Protein AF-A0A3A4K7T8-F1 (afdb_monomer_lite)

pLDDT: mean 88.51, std 13.59, range [32.34, 97.81]

Foldseek 3Di:
DVCPCVLQVVDDFPDDDPFKTKTWDLDDSDPLWQWTWIWIWGDDQKIKIWIWIAGNPDPDDDTFTAKIKIWHAAPVDRVFTWMKMKGAQQSVCVRTVVQPWHWMWIWTWHGYDQAKTKIKIWTGQTDDRPNVPHGGKIKIWIWIAGPLRWIKIKIWIWDDPPPPDRGTWIWIWIWTADSLGWIKIKIWIADDPCVVVQFGIWMWMWTAGSVRDTQKIWIWTAGNDADPCGGTDTPDIDHDPVPHDDDDPDPPPPPPPVPPPDD

Radius of gyration: 23.53 Å; chains: 1; bounding box: 54×47×60 Å

Structure (mmCIF, N/CA/C/O backbone):
data_AF-A0A3A4K7T8-F1
#
_entry.id   AF-A0A3A4K7T8-F1
#
loop_
_atom_site.group_PDB
_atom_site.id
_atom_site.type_symbol
_atom_site.label_atom_id
_atom_site.label_alt_id
_atom_site.label_comp_id
_atom_site.label_asym_id
_atom_site.label_entity_id
_atom_site.label_seq_id
_atom_site.pdbx_PDB_ins_code
_atom_site.Cartn_x
_atom_site.Cartn_y
_atom_site.Cartn_z
_atom_site.occupancy
_atom_site.B_iso_or_equiv
_atom_site.auth_seq_id
_atom_site.auth_comp_id
_atom_site.auth_asym_id
_atom_site.auth_atom_id
_atom_site.pdbx_PDB_model_num
ATOM 1 N N . MET A 1 1 ? 14.231 -6.577 -4.790 1.00 47.81 1 MET A N 1
ATOM 2 C CA . MET A 1 1 ? 13.505 -6.435 -6.067 1.00 47.81 1 MET A CA 1
ATOM 3 C C . MET A 1 1 ? 13.563 -5.021 -6.651 1.00 47.81 1 MET A C 1
ATOM 5 O O . MET A 1 1 ? 13.818 -4.948 -7.831 1.00 47.81 1 MET A O 1
ATOM 9 N N . LEU A 1 2 ? 13.516 -3.912 -5.889 1.00 49.81 2 LEU A N 1
ATOM 10 C CA . LEU A 1 2 ? 13.764 -2.533 -6.405 1.00 49.81 2 LEU A CA 1
ATOM 11 C C . LEU A 1 2 ? 15.111 -2.295 -7.137 1.00 49.81 2 LEU A C 1
ATOM 13 O O . LEU A 1 2 ? 15.355 -1.203 -7.627 1.00 49.81 2 LEU A O 1
ATOM 17 N N . ARG A 1 3 ? 15.979 -3.308 -7.218 1.00 68.25 3 ARG A N 1
ATOM 18 C CA . ARG A 1 3 ? 17.289 -3.248 -7.870 1.00 68.25 3 ARG A CA 1
ATOM 19 C C . ARG A 1 3 ? 17.267 -3.592 -9.355 1.00 68.25 3 ARG A C 1
ATOM 21 O O . ARG A 1 3 ? 18.239 -3.303 -10.024 1.00 68.25 3 ARG A O 1
ATOM 28 N N . VAL A 1 4 ? 16.174 -4.136 -9.901 1.00 75.69 4 VAL A N 1
ATOM 29 C CA . VAL A 1 4 ? 16.171 -4.601 -11.304 1.00 75.69 4 VAL A CA 1
ATOM 30 C C . VAL A 1 4 ? 16.521 -3.478 -12.290 1.00 75.69 4 VAL A C 1
ATOM 32 O O . VAL A 1 4 ? 17.261 -3.709 -13.238 1.00 75.69 4 VAL A O 1
ATOM 35 N N . MET A 1 5 ? 16.070 -2.242 -12.050 1.00 80.06 5 MET A N 1
ATOM 36 C CA . MET A 1 5 ? 16.473 -1.097 -12.882 1.00 80.06 5 MET A CA 1
ATOM 37 C C . MET A 1 5 ? 17.961 -0.750 -12.705 1.00 80.06 5 MET A C 1
ATOM 39 O O . MET A 1 5 ? 18.652 -0.514 -13.697 1.00 80.06 5 MET A O 1
ATOM 43 N N . ASP A 1 6 ? 18.465 -0.772 -11.469 1.00 84.31 6 ASP A N 1
ATOM 44 C CA . ASP A 1 6 ? 19.887 -0.565 -11.154 1.00 84.31 6 ASP A CA 1
ATOM 45 C C . ASP A 1 6 ? 20.78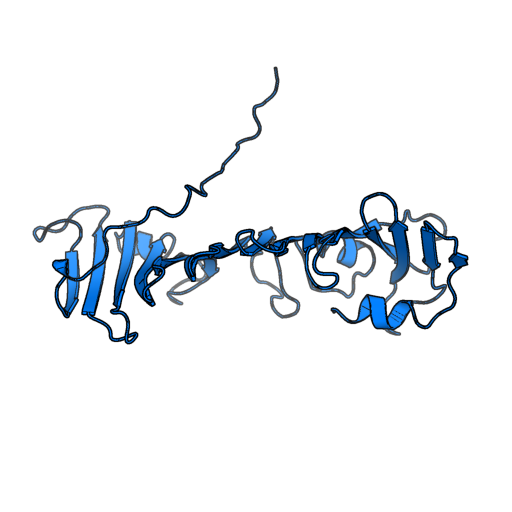2 -1.680 -11.720 1.00 84.31 6 ASP A C 1
ATOM 47 O O . ASP A 1 6 ? 21.962 -1.448 -11.966 1.00 84.31 6 ASP A O 1
ATOM 51 N N . ASP A 1 7 ? 20.226 -2.869 -11.954 1.00 87.62 7 ASP A N 1
ATOM 52 C CA . ASP A 1 7 ? 20.930 -4.027 -12.503 1.00 87.62 7 ASP A CA 1
ATOM 53 C C . ASP A 1 7 ? 20.908 -4.034 -14.049 1.00 87.62 7 ASP A C 1
ATOM 55 O O . ASP A 1 7 ? 21.836 -4.541 -14.677 1.00 87.62 7 ASP A O 1
ATOM 59 N N . ILE A 1 8 ? 19.887 -3.437 -14.685 1.00 88.81 8 ILE A N 1
ATOM 60 C CA . ILE A 1 8 ? 19.751 -3.356 -16.156 1.00 88.81 8 ILE A CA 1
ATOM 61 C C . ILE A 1 8 ? 20.435 -2.113 -16.740 1.00 88.81 8 ILE A C 1
ATOM 63 O O . ILE A 1 8 ? 21.122 -2.192 -17.757 1.00 88.81 8 ILE A O 1
ATOM 67 N N . THR A 1 9 ? 20.249 -0.944 -16.126 1.00 89.25 9 THR A N 1
ATOM 68 C CA . THR A 1 9 ? 20.727 0.338 -16.677 1.00 89.25 9 THR A CA 1
ATOM 69 C C . THR A 1 9 ? 22.254 0.530 -16.738 1.00 89.25 9 THR A C 1
ATOM 71 O O . THR A 1 9 ? 22.687 1.387 -17.514 1.00 89.25 9 THR A O 1
ATOM 74 N N . PRO A 1 10 ? 23.104 -0.248 -16.030 1.00 92.12 10 PRO A N 1
ATOM 75 C CA . PRO A 1 10 ? 24.545 -0.256 -16.280 1.00 92.12 10 PRO A CA 1
ATOM 76 C C . PRO A 1 10 ? 24.935 -0.802 -17.661 1.00 92.12 10 PRO A C 1
ATOM 78 O O . PRO A 1 10 ? 26.037 -0.515 -18.136 1.00 92.12 10 PRO A O 1
ATOM 81 N N . PHE A 1 11 ? 24.067 -1.584 -18.314 1.00 91.31 11 PHE A N 1
ATOM 82 C CA . PHE A 1 11 ? 24.288 -2.039 -19.685 1.00 91.31 11 PHE A CA 1
ATOM 83 C C . PHE A 1 11 ? 23.953 -0.922 -20.689 1.00 91.31 11 PHE A C 1
ATOM 85 O O . PHE A 1 11 ? 23.055 -0.112 -20.442 1.00 91.31 11 PHE A O 1
ATOM 92 N N . PRO A 1 12 ? 24.638 -0.850 -21.846 1.00 92.38 12 PRO A N 1
ATOM 93 C CA . PRO A 1 12 ? 24.267 0.093 -22.895 1.00 92.38 12 PRO A CA 1
ATOM 94 C C . PRO A 1 12 ? 22.835 -0.151 -23.379 1.00 92.38 12 PRO A C 1
ATOM 96 O O . PRO A 1 12 ? 22.436 -1.293 -23.602 1.00 92.38 12 PRO A O 1
ATOM 99 N N . ALA A 1 13 ? 22.081 0.927 -23.582 1.00 95.19 13 ALA A N 1
ATOM 100 C CA . ALA A 1 13 ? 20.773 0.837 -24.215 1.00 95.19 13 ALA A CA 1
ATOM 101 C C . ALA A 1 13 ? 20.920 0.332 -25.663 1.00 95.19 13 ALA A C 1
ATOM 103 O O . ALA A 1 13 ? 21.821 0.756 -26.390 1.00 95.19 13 ALA A O 1
ATOM 104 N N . LEU A 1 14 ? 20.012 -0.551 -26.079 1.00 95.38 14 LEU A N 1
ATOM 105 C CA . LEU A 1 14 ? 19.872 -1.010 -27.461 1.00 95.38 14 LEU A CA 1
ATOM 106 C C . LEU A 1 14 ? 19.437 0.144 -28.376 1.00 95.38 14 LEU A C 1
ATOM 108 O O . LEU A 1 14 ? 19.934 0.286 -29.491 1.00 95.38 14 LEU A O 1
ATOM 112 N N . GLU A 1 15 ? 18.523 0.975 -27.878 1.00 95.12 15 GLU A N 1
ATOM 113 C CA . GLU A 1 15 ? 18.034 2.189 -28.527 1.00 95.12 15 GLU A CA 1
ATOM 114 C C . GLU A 1 15 ? 18.025 3.319 -27.496 1.00 95.12 15 GLU A C 1
ATOM 116 O O . GLU A 1 15 ? 17.575 3.122 -26.369 1.00 95.12 15 GLU A O 1
ATOM 121 N N . ALA A 1 16 ? 18.508 4.503 -27.871 1.00 95.38 16 ALA A N 1
ATOM 122 C CA . ALA A 1 16 ? 18.417 5.696 -27.038 1.00 95.38 16 ALA A CA 1
ATOM 123 C C . ALA A 1 16 ? 18.217 6.947 -27.898 1.00 95.38 16 ALA A C 1
ATOM 125 O O . ALA A 1 16 ? 18.921 7.175 -28.882 1.00 95.38 16 ALA A O 1
ATOM 126 N N . SER A 1 17 ? 17.258 7.766 -27.490 1.00 95.75 17 SER A N 1
ATOM 127 C CA . SER A 1 17 ? 16.904 9.061 -28.062 1.00 95.75 17 SER A CA 1
ATOM 128 C C . SER A 1 17 ? 16.517 10.028 -26.935 1.00 95.75 17 SER A C 1
ATOM 130 O O . SER A 1 17 ? 16.578 9.676 -25.758 1.00 95.75 17 SER A O 1
ATOM 132 N N . GLU A 1 18 ? 16.108 11.253 -27.272 1.00 93.19 18 GLU A N 1
ATOM 133 C CA . GLU A 1 18 ? 15.684 12.243 -26.268 1.00 93.19 18 GLU A CA 1
ATOM 134 C C . GLU A 1 18 ? 14.392 11.857 -25.529 1.00 93.19 18 GLU A C 1
ATOM 136 O O . GLU A 1 18 ? 14.209 12.241 -24.372 1.00 93.19 18 GLU A O 1
ATOM 141 N N . SER A 1 19 ? 13.500 11.107 -26.183 1.00 95.75 19 SER A N 1
ATOM 142 C CA . SER A 1 19 ? 12.174 10.752 -25.664 1.00 95.75 19 SER A CA 1
ATOM 143 C C . SER A 1 19 ? 12.000 9.260 -25.393 1.00 95.75 19 SER A C 1
ATOM 145 O O . SER A 1 19 ? 10.933 8.852 -24.944 1.00 95.75 19 SER A O 1
ATOM 147 N N . ARG A 1 20 ? 13.004 8.426 -25.680 1.00 97.12 20 ARG A N 1
ATOM 148 C CA . ARG A 1 20 ? 12.878 6.970 -25.562 1.00 97.12 20 ARG A CA 1
ATOM 149 C C . ARG A 1 20 ? 14.218 6.290 -25.357 1.00 97.12 20 ARG A C 1
ATOM 151 O O . ARG A 1 20 ? 15.174 6.612 -26.062 1.00 97.12 20 ARG A O 1
ATOM 158 N N . ALA A 1 21 ? 14.260 5.315 -24.458 1.00 97.44 21 ALA A N 1
ATOM 159 C CA . ALA A 1 21 ? 15.388 4.412 -24.294 1.00 97.44 21 ALA A CA 1
ATOM 160 C C . ALA A 1 21 ? 14.907 2.976 -24.055 1.00 97.44 21 ALA A C 1
ATOM 162 O O . ALA A 1 21 ? 13.924 2.753 -23.348 1.00 97.44 21 ALA A O 1
ATOM 163 N N . ILE A 1 22 ? 15.606 2.012 -24.652 1.00 96.75 22 ILE A N 1
ATOM 164 C CA . ILE A 1 22 ? 15.333 0.580 -24.521 1.00 96.75 22 ILE A CA 1
ATOM 165 C C . ILE A 1 22 ? 16.618 -0.113 -24.098 1.00 96.75 22 ILE A C 1
ATOM 167 O O . ILE A 1 22 ? 17.606 -0.100 -24.830 1.00 96.75 22 ILE A O 1
ATOM 171 N N . TRP A 1 23 ? 16.585 -0.779 -22.954 1.00 96.88 23 TRP A N 1
ATOM 172 C CA . TRP A 1 23 ? 17.594 -1.743 -22.545 1.00 96.88 23 TRP A CA 1
ATOM 173 C C . TRP A 1 23 ? 17.035 -3.134 -22.761 1.00 96.88 23 TRP A C 1
ATOM 175 O O . TRP A 1 23 ? 15.947 -3.448 -22.288 1.00 96.88 23 TRP A O 1
ATOM 185 N N . GLN A 1 24 ? 17.779 -3.974 -23.464 1.00 94.31 24 GLN A N 1
ATOM 186 C CA . GLN A 1 24 ? 17.425 -5.369 -23.653 1.00 94.31 24 GLN A CA 1
ATOM 187 C C . GLN A 1 24 ? 18.673 -6.193 -23.401 1.00 94.31 24 GLN A C 1
ATOM 189 O O . GLN A 1 24 ? 19.698 -5.977 -24.048 1.00 94.31 24 GLN A O 1
ATOM 194 N N . LEU A 1 25 ? 18.586 -7.115 -22.449 1.00 92.75 25 LEU A N 1
ATOM 195 C CA . LEU A 1 25 ? 19.662 -8.063 -22.216 1.00 92.75 25 LEU A CA 1
ATOM 196 C C . LEU A 1 25 ? 19.469 -9.280 -23.120 1.00 92.75 25 LEU A C 1
ATOM 198 O O . LEU A 1 25 ? 18.359 -9.578 -23.550 1.00 92.75 25 LEU A O 1
ATOM 202 N N . ASP A 1 26 ? 20.555 -9.998 -23.392 1.00 89.69 26 ASP A N 1
ATOM 203 C CA . ASP A 1 26 ? 20.503 -11.297 -24.076 1.00 89.69 26 ASP A CA 1
ATOM 204 C C . ASP A 1 26 ? 20.545 -12.466 -23.082 1.00 89.69 26 ASP A C 1
ATOM 206 O O . ASP A 1 26 ? 20.451 -13.631 -23.470 1.00 89.69 26 ASP A O 1
ATOM 210 N N . GLN A 1 27 ? 20.749 -12.167 -21.797 1.00 90.69 27 GLN A N 1
ATOM 211 C CA . GLN A 1 27 ? 20.903 -13.125 -20.710 1.00 90.69 27 GLN A CA 1
ATOM 212 C C . GLN A 1 27 ? 20.039 -12.701 -19.513 1.00 90.69 27 GLN A C 1
ATOM 214 O O . GLN A 1 27 ? 19.832 -11.501 -19.315 1.00 90.69 27 GLN A O 1
ATOM 219 N N . PRO A 1 28 ? 19.565 -13.662 -18.705 1.00 90.94 28 PRO A N 1
ATOM 220 C CA . PRO A 1 28 ? 18.967 -13.383 -17.405 1.00 90.94 28 PRO A CA 1
ATOM 221 C C . PRO A 1 28 ? 19.927 -12.636 -16.468 1.00 90.94 28 PRO A C 1
ATOM 223 O O . PRO A 1 28 ? 21.148 -12.752 -16.598 1.00 90.94 28 PRO A O 1
ATOM 226 N N . LEU A 1 29 ? 19.368 -11.882 -15.515 1.00 86.56 29 LEU A N 1
ATOM 227 C CA . LEU A 1 29 ? 20.142 -11.193 -14.469 1.00 86.56 29 LEU A CA 1
ATOM 228 C C . LEU A 1 29 ? 20.671 -12.160 -13.400 1.00 86.56 29 LEU A C 1
ATOM 230 O O . LEU A 1 29 ? 21.729 -11.918 -12.823 1.00 86.56 29 LEU A O 1
ATOM 234 N N . ASP A 1 30 ? 19.936 -13.244 -13.152 1.00 87.00 30 ASP A N 1
ATOM 235 C CA . ASP A 1 30 ? 20.302 -14.316 -12.230 1.00 87.00 30 ASP A CA 1
ATOM 236 C C . ASP A 1 30 ? 20.627 -15.586 -13.028 1.00 87.00 30 ASP A C 1
ATOM 238 O O . ASP A 1 30 ? 19.946 -15.894 -14.005 1.00 87.00 30 ASP A O 1
ATOM 242 N N . ALA A 1 31 ? 21.662 -16.323 -12.621 1.00 86.94 31 ALA A N 1
ATOM 243 C CA . ALA A 1 31 ? 22.071 -17.564 -13.272 1.00 86.94 31 ALA A CA 1
ATOM 244 C C . ALA A 1 31 ? 21.002 -18.664 -13.189 1.00 86.94 31 ALA A C 1
ATOM 246 O O . ALA A 1 31 ? 20.957 -19.520 -14.074 1.00 86.94 31 ALA A O 1
ATOM 247 N N . ASP A 1 32 ? 20.161 -18.628 -12.153 1.00 88.38 32 ASP A N 1
ATOM 248 C CA . ASP A 1 32 ? 19.083 -19.594 -11.972 1.00 88.38 32 ASP A CA 1
ATOM 249 C C . ASP A 1 32 ? 17.829 -19.205 -12.770 1.00 88.38 32 ASP A C 1
ATOM 251 O O . ASP A 1 32 ? 17.063 -20.080 -13.157 1.00 88.38 32 ASP A O 1
ATOM 255 N N . SER A 1 33 ? 17.640 -17.922 -13.092 1.00 89.81 33 SER A N 1
ATOM 256 C CA . SER A 1 33 ? 16.476 -17.435 -13.839 1.00 89.81 33 SER A CA 1
ATOM 257 C C . SER A 1 33 ? 16.521 -17.833 -15.316 1.00 89.81 33 SER A C 1
ATOM 259 O O . SER A 1 33 ? 17.576 -17.885 -15.953 1.00 89.81 33 SER A O 1
ATOM 261 N N . THR A 1 34 ? 15.345 -18.056 -15.903 1.00 90.44 34 THR A N 1
ATOM 262 C CA . THR A 1 34 ? 15.196 -18.235 -17.360 1.00 90.44 34 THR A CA 1
ATOM 263 C C . THR A 1 34 ? 14.684 -16.984 -18.071 1.00 90.44 34 THR A C 1
ATOM 265 O O . THR A 1 34 ? 14.717 -16.930 -19.305 1.00 90.44 34 THR A O 1
ATOM 268 N N . ALA A 1 35 ? 14.267 -15.966 -17.316 1.00 92.50 35 ALA A N 1
ATOM 269 C CA . ALA A 1 35 ? 13.716 -14.736 -17.854 1.00 92.50 35 ALA A CA 1
ATOM 270 C C . ALA A 1 35 ? 14.812 -13.746 -18.241 1.00 92.50 35 ALA A C 1
ATOM 272 O O . ALA A 1 35 ? 15.696 -13.387 -17.465 1.00 92.50 35 ALA A O 1
ATOM 273 N N . VAL A 1 36 ? 14.708 -13.255 -19.464 1.00 93.12 36 VAL A N 1
ATOM 274 C CA . VAL A 1 36 ? 15.535 -12.186 -20.002 1.00 93.12 36 VAL A CA 1
ATOM 275 C C . VAL A 1 36 ? 14.736 -10.886 -19.931 1.00 93.12 36 VAL A C 1
ATOM 277 O O . VAL A 1 36 ? 13.595 -10.870 -20.401 1.00 93.12 36 VAL A O 1
ATOM 280 N N . PRO A 1 37 ? 15.288 -9.803 -19.357 1.00 94.94 37 PRO A N 1
ATOM 281 C CA . PRO A 1 37 ? 14.562 -8.550 -19.218 1.00 94.94 37 PRO A CA 1
ATOM 282 C C . PRO A 1 37 ? 14.730 -7.599 -20.406 1.00 94.94 37 PRO A C 1
ATOM 284 O O . PRO A 1 37 ? 15.804 -7.484 -21.006 1.00 94.94 37 PRO A O 1
ATOM 287 N N . GLN A 1 38 ? 13.669 -6.836 -20.666 1.00 95.06 38 GLN A N 1
ATOM 288 C CA . GLN A 1 38 ? 13.686 -5.623 -21.471 1.00 95.06 38 GLN A CA 1
ATOM 289 C C . GLN A 1 38 ? 13.032 -4.490 -20.680 1.00 95.06 38 GLN A C 1
ATOM 291 O O . GLN A 1 38 ? 11.891 -4.601 -20.234 1.00 95.06 38 GLN A O 1
ATOM 296 N N . PHE A 1 39 ? 13.760 -3.391 -20.521 1.00 96.50 39 PHE A N 1
ATOM 297 C CA . PHE A 1 39 ? 13.298 -2.189 -19.848 1.00 96.50 39 PHE A CA 1
ATOM 298 C C . PHE A 1 39 ? 13.157 -1.056 -20.860 1.00 96.50 39 PHE A C 1
ATOM 300 O O . PHE A 1 39 ? 14.108 -0.722 -21.567 1.00 96.50 39 PHE A O 1
ATOM 307 N N . ILE A 1 40 ? 11.966 -0.476 -20.932 1.00 96.38 40 ILE A N 1
ATOM 308 C CA . ILE A 1 40 ? 11.620 0.616 -21.836 1.00 96.38 40 ILE A CA 1
ATOM 309 C C . ILE A 1 40 ? 11.288 1.835 -20.988 1.00 96.38 40 ILE A C 1
ATOM 311 O O . ILE A 1 40 ? 10.504 1.737 -20.047 1.00 96.38 40 ILE A O 1
ATOM 315 N N . VAL A 1 41 ? 11.855 2.982 -21.347 1.00 96.62 41 VAL A N 1
ATOM 316 C CA . VAL A 1 41 ? 11.495 4.287 -20.788 1.00 96.62 41 VAL A CA 1
ATOM 317 C C . VAL A 1 41 ? 11.085 5.199 -21.930 1.00 96.62 41 VAL A C 1
ATOM 319 O O . VAL A 1 41 ? 11.836 5.368 -22.890 1.00 96.62 41 VAL A O 1
ATOM 322 N N . GLU A 1 42 ? 9.914 5.808 -21.809 1.00 96.94 42 GLU A N 1
ATOM 323 C CA . GLU A 1 42 ? 9.351 6.758 -22.762 1.00 96.94 42 GLU A CA 1
ATOM 324 C C . GLU A 1 42 ? 9.032 8.064 -22.039 1.00 96.94 42 GLU A C 1
ATOM 326 O O . GLU A 1 42 ? 8.510 8.077 -20.924 1.00 96.94 42 GLU A O 1
ATOM 331 N N . LYS A 1 43 ? 9.399 9.181 -22.659 1.00 95.31 43 LYS A N 1
ATOM 332 C CA . LYS A 1 43 ? 9.245 10.513 -22.095 1.00 95.31 43 LYS A CA 1
ATOM 333 C C . LYS A 1 43 ? 8.474 11.406 -23.053 1.00 95.31 43 LYS A C 1
ATOM 335 O O . LYS A 1 43 ? 8.939 11.694 -24.154 1.00 95.31 43 LYS A O 1
ATOM 340 N N . ASP A 1 44 ? 7.348 11.908 -22.570 1.00 91.19 44 ASP A N 1
ATOM 341 C CA . ASP A 1 44 ? 6.526 12.925 -23.211 1.00 91.19 44 ASP A CA 1
ATOM 342 C C . ASP A 1 44 ? 6.225 14.069 -22.218 1.00 91.19 44 ASP A C 1
ATOM 344 O O . ASP A 1 44 ? 7.147 14.713 -21.707 1.00 91.19 44 ASP A O 1
ATOM 348 N N . THR A 1 45 ? 4.950 14.328 -21.927 1.00 89.56 45 THR A N 1
ATOM 349 C CA . THR A 1 45 ? 4.475 15.099 -20.770 1.00 89.56 45 THR A CA 1
ATOM 350 C C . THR A 1 45 ? 4.708 14.403 -19.423 1.00 89.56 45 THR A C 1
ATOM 352 O O . THR A 1 45 ? 4.671 15.050 -18.378 1.00 89.56 45 THR A O 1
ATOM 355 N N . SER A 1 46 ? 4.968 13.101 -19.451 1.00 93.00 46 SER A N 1
ATOM 356 C CA . SER A 1 46 ? 5.230 12.205 -18.331 1.00 93.00 46 SER A CA 1
ATOM 357 C C . SER A 1 46 ? 6.443 11.325 -18.639 1.00 93.00 46 SER A C 1
ATOM 359 O O . SER A 1 46 ? 7.016 11.369 -19.729 1.00 93.00 46 SER A O 1
ATOM 361 N N . THR A 1 47 ? 6.893 10.547 -17.663 1.00 95.38 47 THR A N 1
ATOM 362 C CA . THR A 1 47 ? 7.831 9.447 -17.886 1.00 95.38 47 THR A CA 1
ATOM 363 C C . THR A 1 47 ? 7.104 8.140 -17.645 1.00 95.38 47 THR A C 1
ATOM 365 O O . THR A 1 47 ? 6.816 7.803 -16.498 1.00 95.38 47 THR A O 1
ATOM 368 N N . ARG A 1 48 ? 6.852 7.409 -18.726 1.00 96.75 48 ARG A N 1
ATOM 369 C CA . ARG A 1 48 ? 6.341 6.048 -18.692 1.00 96.75 48 ARG A CA 1
ATOM 370 C C . ARG A 1 48 ? 7.504 5.074 -18.702 1.00 96.75 48 ARG A C 1
ATOM 372 O O . ARG A 1 48 ? 8.486 5.269 -19.420 1.00 96.75 48 ARG A O 1
ATOM 379 N N . TYR A 1 49 ? 7.400 4.010 -17.928 1.00 95.31 49 TYR A N 1
ATOM 380 C CA . TYR A 1 49 ? 8.389 2.947 -17.924 1.00 95.31 49 TYR A CA 1
ATOM 381 C C . TYR A 1 49 ? 7.709 1.589 -17.871 1.00 95.31 49 TYR A C 1
ATOM 383 O O . TYR A 1 49 ? 6.672 1.423 -17.232 1.00 95.31 49 TYR A O 1
ATOM 391 N N . VAL A 1 50 ? 8.285 0.621 -18.575 1.00 96.38 50 VAL A N 1
ATOM 392 C CA . VAL A 1 50 ? 7.776 -0.747 -18.645 1.00 96.38 50 VAL A CA 1
ATOM 393 C C . VAL A 1 50 ? 8.953 -1.706 -18.561 1.00 96.38 50 VAL A C 1
ATOM 395 O O . VAL A 1 50 ? 9.912 -1.598 -19.323 1.00 96.38 50 VAL A O 1
ATOM 398 N N . LEU A 1 51 ? 8.875 -2.655 -17.635 1.00 96.12 51 LEU A N 1
ATOM 399 C CA . LEU A 1 51 ? 9.736 -3.824 -17.594 1.00 96.12 51 LEU A CA 1
ATOM 400 C C . LEU A 1 51 ? 8.941 -5.003 -18.140 1.00 96.12 51 LEU A C 1
ATOM 402 O O . LEU A 1 51 ? 7.865 -5.325 -17.636 1.00 96.12 51 LEU A O 1
ATOM 406 N N . THR A 1 52 ? 9.489 -5.653 -19.155 1.00 95.69 52 THR A N 1
ATOM 407 C CA . THR A 1 52 ? 8.929 -6.868 -19.733 1.00 95.69 52 THR A CA 1
ATOM 408 C C . THR A 1 52 ? 9.939 -8.002 -19.646 1.00 95.69 52 THR A C 1
ATOM 410 O O . THR A 1 52 ? 11.148 -7.761 -19.686 1.00 95.69 52 THR A O 1
ATOM 413 N N . PHE A 1 53 ? 9.451 -9.234 -19.534 1.00 94.31 53 PHE A N 1
ATOM 414 C CA . PHE A 1 53 ? 10.267 -10.445 -19.535 1.00 94.31 53 PHE A CA 1
ATOM 415 C C . PHE A 1 53 ? 9.929 -11.339 -20.726 1.00 94.31 53 PHE A C 1
ATOM 417 O O . PHE A 1 53 ? 8.813 -11.328 -21.243 1.00 94.31 53 PHE A O 1
ATOM 424 N N . ARG A 1 54 ? 10.909 -12.142 -21.136 1.00 91.88 54 ARG A N 1
ATOM 425 C CA . ARG A 1 54 ? 10.752 -13.238 -22.094 1.00 91.88 54 ARG A CA 1
ATOM 426 C C . ARG A 1 54 ? 11.602 -14.418 -21.646 1.00 91.88 54 ARG A C 1
ATOM 428 O O . ARG A 1 54 ? 12.717 -14.210 -21.174 1.00 91.88 54 ARG A O 1
ATOM 435 N N . GLU A 1 55 ? 11.148 -15.647 -21.856 1.00 88.06 55 GLU A N 1
ATOM 436 C CA . GLU A 1 55 ? 11.993 -16.818 -21.630 1.00 88.06 55 GLU A CA 1
ATOM 437 C C . GLU A 1 55 ? 13.162 -16.863 -22.634 1.00 88.06 55 GLU A C 1
ATOM 439 O O . GLU A 1 55 ? 13.001 -16.671 -23.843 1.00 88.06 55 GLU A O 1
ATOM 444 N N . ARG A 1 56 ? 14.374 -17.137 -22.142 1.00 82.50 56 ARG A N 1
ATOM 445 C CA . ARG A 1 56 ? 15.616 -17.131 -22.933 1.00 82.50 56 ARG A CA 1
ATOM 446 C C . ARG A 1 56 ? 15.593 -18.076 -24.140 1.00 82.50 56 ARG A C 1
ATOM 448 O O . ARG A 1 56 ? 16.199 -17.762 -25.161 1.00 82.50 56 ARG A O 1
ATOM 455 N N . ASN A 1 57 ? 14.957 -19.239 -24.009 1.00 75.44 57 ASN A N 1
ATOM 456 C CA . ASN A 1 57 ? 15.112 -20.365 -24.941 1.00 75.44 57 ASN A CA 1
ATOM 457 C C . ASN A 1 57 ? 13.889 -20.598 -25.842 1.00 75.44 57 ASN A C 1
ATOM 459 O O . ASN A 1 57 ? 13.782 -21.647 -26.478 1.00 75.44 57 ASN A O 1
ATOM 463 N N . VAL A 1 58 ? 12.964 -19.637 -25.899 1.00 75.19 58 VAL A N 1
ATOM 464 C CA . VAL A 1 58 ? 11.737 -19.744 -26.691 1.00 75.19 58 VAL A CA 1
ATOM 465 C C . VAL A 1 58 ? 11.754 -18.680 -27.785 1.00 75.19 58 VAL A C 1
ATOM 467 O O . VAL A 1 58 ? 11.391 -17.528 -27.564 1.00 75.19 58 VAL A O 1
ATOM 470 N N . ASP A 1 59 ? 12.133 -19.087 -29.000 1.00 66.12 59 ASP A N 1
ATOM 471 C CA . ASP A 1 59 ? 12.328 -18.219 -30.180 1.00 66.12 59 ASP A CA 1
ATOM 472 C C . ASP A 1 59 ? 11.083 -17.405 -30.611 1.00 66.12 59 ASP A C 1
ATOM 474 O O . ASP A 1 59 ? 11.155 -16.606 -31.546 1.00 66.12 59 ASP A O 1
ATOM 478 N N . ARG A 1 60 ? 9.919 -17.618 -29.980 1.00 62.19 60 ARG A N 1
ATOM 479 C CA . ARG A 1 60 ? 8.627 -17.020 -30.367 1.00 62.19 60 ARG A CA 1
ATOM 480 C C . ARG A 1 60 ? 7.748 -16.556 -29.206 1.00 62.19 60 ARG A C 1
ATOM 482 O O . ARG A 1 60 ? 6.568 -16.306 -29.432 1.00 62.19 60 ARG A O 1
ATOM 489 N N . GLN A 1 61 ? 8.266 -16.475 -27.984 1.00 69.62 61 GLN A N 1
ATOM 490 C CA . GLN A 1 61 ? 7.457 -15.941 -26.890 1.00 69.62 61 GLN A CA 1
ATOM 491 C C . GLN A 1 61 ? 7.346 -14.419 -27.005 1.00 69.62 61 GLN A C 1
ATOM 493 O O . GLN A 1 61 ? 8.338 -13.729 -27.264 1.00 69.62 61 GLN A O 1
ATOM 498 N N . GLU A 1 62 ? 6.129 -13.918 -26.821 1.00 85.50 62 GLU A N 1
ATOM 499 C CA . GLU A 1 62 ? 5.871 -12.492 -26.661 1.00 85.50 62 GLU A CA 1
ATOM 500 C C . GLU A 1 62 ? 6.488 -11.998 -25.348 1.00 85.50 62 GLU A C 1
ATOM 502 O O . GLU A 1 62 ? 6.610 -12.744 -24.376 1.00 85.50 62 GLU A O 1
ATOM 507 N N . TRP A 1 63 ? 6.905 -10.734 -25.336 1.00 91.69 63 TRP A N 1
ATOM 508 C CA . TRP A 1 63 ? 7.335 -10.066 -24.116 1.00 91.69 63 TRP A CA 1
ATOM 509 C C . TRP A 1 63 ? 6.124 -9.867 -23.206 1.00 91.69 63 TRP A C 1
ATOM 511 O O . TRP A 1 63 ? 5.144 -9.246 -23.616 1.00 91.69 63 TRP A O 1
ATOM 521 N N . VAL A 1 64 ? 6.193 -10.362 -21.975 1.00 92.69 64 VAL A N 1
ATOM 522 C CA . VAL A 1 64 ? 5.146 -10.149 -20.971 1.00 92.69 64 VAL A CA 1
ATOM 523 C C . VAL A 1 64 ? 5.508 -8.973 -20.081 1.00 92.69 64 VAL A C 1
ATOM 525 O O . VAL A 1 64 ? 6.602 -8.922 -19.521 1.00 92.69 64 VAL A O 1
ATOM 528 N N . GLY A 1 65 ? 4.591 -8.012 -19.965 1.00 93.62 65 GLY A N 1
ATOM 529 C CA . GLY A 1 65 ? 4.711 -6.900 -19.028 1.00 93.62 65 GLY A CA 1
ATOM 530 C C . GLY A 1 65 ? 4.696 -7.416 -17.601 1.00 93.62 65 GLY A C 1
ATOM 531 O O . GLY A 1 65 ? 3.760 -8.100 -17.205 1.00 93.62 65 GLY A O 1
ATOM 532 N N . VAL A 1 66 ? 5.749 -7.106 -16.852 1.00 95.12 66 VAL A N 1
ATOM 533 C CA . VAL A 1 66 ? 5.825 -7.449 -15.434 1.00 95.12 66 VAL A CA 1
ATOM 534 C C . VAL A 1 66 ? 5.681 -6.204 -14.595 1.00 95.12 66 VAL A C 1
ATOM 536 O O . VAL A 1 66 ? 4.912 -6.228 -13.646 1.00 95.12 66 VAL A O 1
ATOM 539 N N . TRP A 1 67 ? 6.365 -5.112 -14.947 1.00 95.06 67 TRP A N 1
ATOM 540 C CA . TRP A 1 67 ? 6.210 -3.836 -14.257 1.00 95.06 67 TRP A CA 1
ATOM 541 C C . TRP A 1 67 ? 5.849 -2.739 -15.238 1.00 95.06 67 TRP A C 1
ATOM 543 O O . TRP A 1 67 ? 6.384 -2.695 -16.347 1.00 95.06 67 TRP A O 1
ATOM 553 N N . ALA A 1 68 ? 5.008 -1.815 -14.806 1.00 96.69 68 ALA A N 1
ATOM 554 C CA . ALA A 1 68 ? 4.680 -0.625 -15.570 1.00 96.69 68 ALA A CA 1
ATOM 555 C C . ALA A 1 68 ? 4.442 0.548 -14.629 1.00 96.69 68 ALA A C 1
ATOM 557 O O . ALA A 1 68 ? 4.065 0.357 -13.479 1.00 96.69 68 ALA A O 1
ATOM 558 N N . GLY A 1 69 ? 4.652 1.766 -15.102 1.00 96.62 69 GLY A N 1
ATOM 559 C CA . GLY A 1 69 ? 4.268 2.938 -14.340 1.00 96.62 69 GLY A CA 1
ATOM 560 C C . GLY A 1 69 ? 4.436 4.229 -15.110 1.00 96.62 69 GLY A C 1
ATOM 561 O O . GLY A 1 69 ? 5.107 4.279 -16.144 1.00 96.62 69 GLY A O 1
ATOM 562 N N . ASP A 1 70 ? 3.847 5.273 -14.545 1.00 96.25 70 ASP A N 1
ATOM 563 C CA . ASP A 1 70 ? 3.854 6.629 -15.068 1.00 96.25 70 ASP A CA 1
ATOM 564 C C . ASP A 1 70 ? 4.299 7.589 -13.962 1.00 96.25 70 ASP A C 1
ATOM 566 O O . ASP A 1 70 ? 3.900 7.472 -12.802 1.00 96.25 70 ASP A O 1
ATOM 570 N N . LEU A 1 71 ? 5.152 8.546 -14.316 1.00 95.75 71 LEU A N 1
ATOM 571 C CA . LEU A 1 71 ? 5.676 9.575 -13.423 1.00 95.75 71 LEU A CA 1
ATOM 572 C C . LEU A 1 71 ? 5.452 10.956 -14.036 1.00 95.75 71 LEU A C 1
ATOM 574 O O . LEU A 1 71 ? 5.982 11.278 -15.101 1.00 95.75 71 LEU A O 1
ATOM 578 N N . PHE A 1 72 ? 4.761 11.812 -13.298 1.00 96.12 72 PHE A N 1
ATOM 579 C CA . PHE A 1 72 ? 4.608 13.232 -13.578 1.00 96.12 72 PHE A CA 1
ATOM 580 C C . PHE A 1 72 ? 5.411 14.008 -12.543 1.00 96.12 72 PHE A C 1
ATOM 582 O O . PHE A 1 72 ? 5.139 13.931 -11.348 1.00 96.12 72 PHE A O 1
ATOM 589 N N . ARG A 1 73 ? 6.426 14.749 -12.991 1.00 94.25 73 ARG A N 1
ATOM 590 C CA . ARG A 1 73 ? 7.236 15.573 -12.089 1.00 94.25 73 ARG A CA 1
ATOM 591 C C . ARG A 1 73 ? 6.531 16.881 -11.788 1.00 94.25 73 ARG A C 1
ATOM 593 O O . ARG A 1 73 ? 5.985 17.516 -12.690 1.00 94.25 73 ARG A O 1
ATOM 600 N N . ASP A 1 74 ? 6.636 17.315 -10.544 1.00 93.31 74 ASP A N 1
ATOM 601 C CA . ASP A 1 74 ? 6.223 18.653 -10.161 1.00 93.31 74 ASP A CA 1
ATOM 602 C C . ASP A 1 74 ? 7.099 19.703 -10.880 1.00 93.31 74 ASP A C 1
ATOM 604 O O . ASP A 1 74 ? 8.317 19.556 -11.030 1.00 93.31 74 ASP A O 1
ATOM 608 N N . THR A 1 75 ? 6.459 20.764 -11.376 1.00 91.94 75 THR A N 1
ATOM 609 C CA . THR A 1 75 ? 7.120 21.826 -12.157 1.00 91.94 75 THR A CA 1
ATOM 610 C C . THR A 1 75 ? 7.901 22.827 -11.303 1.00 91.94 75 THR A C 1
ATOM 612 O O . THR A 1 75 ? 8.791 23.505 -11.817 1.00 91.94 75 THR A O 1
ATOM 615 N N . LYS A 1 76 ? 7.573 22.935 -10.015 1.00 94.06 76 LYS A N 1
ATOM 616 C CA . LYS A 1 76 ? 8.198 23.809 -9.020 1.00 94.06 76 LYS A CA 1
ATOM 617 C C . LYS A 1 76 ? 9.272 23.069 -8.221 1.00 94.06 76 LYS A C 1
ATOM 619 O O . LYS A 1 76 ? 10.312 23.658 -7.948 1.00 94.06 76 LYS A O 1
ATOM 624 N N . GLU A 1 77 ? 9.049 21.797 -7.891 1.00 93.00 77 GLU A N 1
ATOM 625 C CA . GLU A 1 77 ? 9.930 20.992 -7.037 1.00 93.00 77 GLU A CA 1
ATOM 626 C C . GLU A 1 77 ? 10.373 19.688 -7.735 1.00 93.00 77 GLU A C 1
ATOM 628 O O . GLU A 1 77 ? 9.664 18.688 -7.706 1.00 93.00 77 GLU A O 1
ATOM 633 N N . PRO A 1 78 ? 11.582 19.616 -8.327 1.00 85.88 78 PRO A N 1
ATOM 634 C CA . PRO A 1 78 ? 11.991 18.491 -9.185 1.00 85.88 78 PRO A CA 1
ATOM 635 C C . PRO A 1 78 ? 12.069 17.100 -8.531 1.00 85.88 78 PRO A C 1
ATOM 637 O O . PRO A 1 78 ? 12.297 16.113 -9.235 1.00 85.88 78 PRO A O 1
ATOM 640 N N . ARG A 1 79 ? 11.977 17.023 -7.197 1.00 88.38 79 ARG A N 1
ATOM 641 C CA . ARG A 1 79 ? 11.951 15.772 -6.413 1.00 88.38 79 ARG A CA 1
ATOM 642 C C . ARG A 1 79 ? 10.534 15.337 -6.027 1.00 88.38 79 ARG A C 1
ATOM 644 O O . ARG A 1 79 ? 10.380 14.283 -5.423 1.00 88.38 79 ARG A O 1
ATOM 651 N N . MET A 1 80 ? 9.546 16.160 -6.347 1.00 93.50 80 MET A N 1
ATOM 652 C CA . MET A 1 80 ? 8.129 15.954 -6.096 1.00 93.50 80 MET A CA 1
ATOM 653 C C . MET A 1 80 ? 7.424 15.557 -7.391 1.00 93.50 80 MET A C 1
ATOM 655 O O . MET A 1 80 ? 7.969 15.689 -8.494 1.00 93.50 80 MET A O 1
ATOM 659 N N . GLY A 1 81 ? 6.211 15.043 -7.250 1.00 95.81 81 GLY A N 1
ATOM 660 C CA . GLY A 1 81 ? 5.422 14.593 -8.380 1.00 95.81 81 GLY A CA 1
ATOM 661 C C . GLY A 1 81 ? 4.305 13.654 -7.974 1.00 95.81 81 GLY A C 1
ATOM 662 O O . GLY A 1 81 ? 4.057 13.414 -6.793 1.00 95.81 81 GLY A O 1
ATOM 663 N N . GLN A 1 82 ? 3.678 13.083 -8.985 1.00 97.56 82 GLN A N 1
ATOM 664 C CA . GLN A 1 82 ? 2.631 12.088 -8.849 1.00 97.56 82 GLN A CA 1
ATOM 665 C C . GLN A 1 82 ? 2.858 10.970 -9.854 1.00 97.56 82 GLN A C 1
ATOM 667 O O . GLN A 1 82 ? 3.525 11.154 -10.876 1.00 97.56 82 GLN A O 1
ATOM 672 N N . GLY A 1 83 ? 2.283 9.813 -9.586 1.00 97.12 83 GLY A N 1
ATOM 673 C CA . GLY A 1 83 ? 2.422 8.696 -10.491 1.00 97.12 83 GLY A CA 1
ATOM 674 C C . GLY A 1 83 ? 1.766 7.434 -9.991 1.00 97.12 83 GLY A C 1
ATOM 675 O O . GLY A 1 83 ? 1.247 7.363 -8.875 1.00 97.12 83 GLY A O 1
ATOM 676 N N . SER A 1 84 ? 1.846 6.427 -10.843 1.00 96.69 84 SER A N 1
ATOM 677 C CA . SER A 1 84 ? 1.413 5.074 -10.553 1.00 96.69 84 SER A CA 1
ATOM 678 C C . SER A 1 84 ? 2.499 4.084 -10.945 1.00 96.69 84 SER A C 1
ATOM 680 O O . SER A 1 84 ? 3.381 4.363 -11.764 1.00 96.69 84 SER A O 1
ATOM 682 N N . PHE A 1 85 ? 2.459 2.925 -10.309 1.00 95.25 85 PHE A N 1
ATOM 683 C CA . PHE A 1 85 ? 3.342 1.814 -10.584 1.00 95.25 85 PHE A CA 1
ATOM 684 C C . PHE A 1 85 ? 2.623 0.505 -10.292 1.00 95.25 85 PHE A C 1
ATOM 686 O O . PHE A 1 85 ? 1.996 0.361 -9.248 1.00 95.25 85 PHE A O 1
ATOM 693 N N . GLU A 1 86 ? 2.752 -0.456 -11.187 1.00 97.00 86 GLU A N 1
ATOM 694 C CA . GLU A 1 86 ? 2.167 -1.781 -11.083 1.00 97.00 86 GLU A CA 1
ATOM 695 C C . GLU A 1 86 ? 3.260 -2.843 -11.202 1.00 97.00 86 GLU A C 1
ATOM 697 O O . GLU A 1 86 ? 4.176 -2.725 -12.021 1.00 97.00 86 GLU A O 1
ATOM 702 N N . ILE A 1 87 ? 3.148 -3.888 -10.384 1.00 95.88 87 ILE A N 1
ATOM 703 C CA . ILE A 1 87 ? 3.905 -5.132 -10.495 1.00 95.88 87 ILE A CA 1
ATOM 704 C C . ILE A 1 87 ? 2.919 -6.282 -10.662 1.00 95.88 87 ILE A C 1
ATOM 706 O O . ILE A 1 87 ? 2.174 -6.586 -9.732 1.00 95.88 87 ILE A O 1
ATOM 710 N N . ASP A 1 88 ? 3.011 -6.993 -11.778 1.00 96.75 88 ASP A N 1
ATOM 711 C CA . ASP A 1 88 ? 2.352 -8.273 -11.996 1.00 96.75 88 ASP A CA 1
ATOM 712 C C . ASP A 1 88 ? 3.324 -9.430 -11.712 1.00 96.75 88 ASP A C 1
ATOM 714 O O . ASP A 1 88 ? 4.159 -9.830 -12.533 1.00 96.75 88 ASP A O 1
ATOM 718 N N . TYR A 1 89 ? 3.220 -9.982 -10.504 1.00 94.81 89 TYR A N 1
ATOM 719 C CA . TYR A 1 89 ? 3.999 -11.148 -10.095 1.00 94.81 89 TYR A CA 1
ATOM 720 C C . TYR A 1 89 ? 3.522 -12.432 -10.774 1.00 94.81 89 TYR A C 1
ATOM 722 O O . TYR A 1 89 ? 4.304 -13.374 -10.909 1.00 94.81 89 TYR A O 1
ATOM 730 N N . THR A 1 90 ? 2.261 -12.488 -11.205 1.00 94.88 90 THR A N 1
ATOM 731 C CA . THR A 1 90 ? 1.718 -13.635 -11.937 1.00 94.88 90 THR A CA 1
ATOM 732 C C . THR A 1 90 ? 2.337 -13.716 -13.326 1.00 94.88 90 THR A C 1
ATOM 734 O O . THR A 1 90 ? 2.855 -14.771 -13.690 1.00 94.88 90 THR A O 1
ATOM 737 N N . ALA A 1 91 ? 2.368 -12.607 -14.067 1.00 94.00 91 ALA A N 1
ATOM 738 C CA . ALA A 1 91 ? 3.043 -12.510 -15.359 1.00 94.00 91 ALA A CA 1
ATOM 739 C C . ALA A 1 91 ? 4.549 -12.776 -15.222 1.00 94.00 91 ALA A C 1
ATOM 741 O O . ALA A 1 91 ? 5.120 -13.550 -15.994 1.00 94.00 91 ALA A O 1
ATOM 742 N N . ALA A 1 92 ? 5.189 -12.220 -14.186 1.00 92.06 92 ALA A N 1
ATOM 743 C CA . ALA A 1 92 ? 6.604 -12.476 -13.920 1.00 92.06 92 ALA A CA 1
ATOM 744 C C . ALA A 1 92 ? 6.892 -13.965 -13.697 1.00 92.06 92 ALA A C 1
ATOM 746 O O . ALA A 1 92 ? 7.855 -14.490 -14.248 1.00 92.06 92 ALA A O 1
ATOM 747 N N . ALA A 1 93 ? 6.045 -14.665 -12.943 1.00 91.12 93 ALA A N 1
ATOM 748 C CA . ALA A 1 93 ? 6.214 -16.090 -12.696 1.00 91.12 93 ALA A CA 1
ATOM 749 C C . ALA A 1 93 ? 5.875 -16.988 -13.896 1.00 91.12 93 ALA A C 1
ATOM 751 O O . ALA A 1 93 ? 6.321 -18.132 -13.945 1.00 91.12 93 ALA A O 1
ATOM 752 N N . GLN A 1 94 ? 5.087 -16.502 -14.859 1.00 89.25 94 GLN A N 1
ATOM 753 C CA . GLN A 1 94 ? 4.892 -17.200 -16.132 1.00 89.25 94 GLN A CA 1
ATOM 754 C C . GLN A 1 94 ? 6.158 -17.145 -16.996 1.00 89.25 94 GLN A C 1
ATOM 756 O O . GLN A 1 94 ? 6.490 -18.138 -17.637 1.00 89.25 94 GLN A O 1
ATOM 761 N N . ALA A 1 95 ? 6.868 -16.011 -16.991 1.00 88.75 95 ALA A N 1
ATOM 762 C CA . ALA A 1 95 ? 8.144 -15.860 -17.694 1.00 88.75 95 ALA A CA 1
ATOM 763 C C . ALA A 1 95 ? 9.330 -16.496 -16.955 1.00 88.75 95 ALA A C 1
ATOM 765 O O . ALA A 1 95 ? 10.293 -16.907 -17.597 1.00 88.75 95 ALA A O 1
ATOM 766 N N . ASP A 1 96 ? 9.270 -16.557 -15.623 1.00 89.31 96 ASP A N 1
ATOM 767 C CA . ASP A 1 96 ? 10.282 -17.185 -14.778 1.00 89.31 96 ASP A CA 1
ATOM 768 C C . ASP A 1 96 ? 9.640 -18.101 -13.723 1.00 89.31 96 ASP A C 1
ATOM 770 O O . ASP A 1 96 ? 9.343 -17.658 -12.605 1.00 89.31 96 ASP A O 1
ATOM 774 N N . PRO A 1 97 ? 9.430 -19.392 -14.041 1.00 86.31 97 PRO A N 1
ATOM 775 C CA . PRO A 1 97 ? 8.731 -20.329 -13.159 1.00 86.31 97 PRO A CA 1
ATOM 776 C C . PRO A 1 97 ? 9.385 -20.554 -11.789 1.00 86.31 97 PRO A C 1
ATOM 778 O O . PRO A 1 97 ? 8.747 -21.120 -10.901 1.00 86.31 97 PRO A O 1
ATOM 781 N N . ILE A 1 98 ? 10.638 -20.129 -11.603 1.00 86.75 98 ILE A N 1
ATOM 782 C CA . ILE A 1 98 ? 11.353 -20.215 -10.322 1.00 86.75 98 ILE A CA 1
ATOM 783 C C . ILE A 1 98 ? 10.825 -19.184 -9.317 1.00 86.75 98 ILE A C 1
ATOM 785 O O . ILE A 1 98 ? 10.901 -19.404 -8.108 1.00 86.75 98 ILE A O 1
ATOM 789 N N . SER A 1 99 ? 10.227 -18.085 -9.787 1.00 86.12 99 SER A N 1
ATOM 790 C CA . SER A 1 99 ? 9.567 -17.127 -8.904 1.00 86.12 99 SER A CA 1
ATOM 791 C C . SER A 1 99 ? 8.380 -17.787 -8.201 1.00 86.12 99 SER A C 1
ATOM 793 O O . SER A 1 99 ? 7.447 -18.270 -8.845 1.00 86.12 99 SER A O 1
ATOM 795 N N . ALA A 1 100 ? 8.374 -17.760 -6.867 1.00 88.44 100 ALA A N 1
ATOM 796 C CA . ALA A 1 100 ? 7.251 -18.228 -6.050 1.00 88.44 100 ALA A CA 1
ATOM 797 C C . ALA A 1 100 ? 6.155 -17.162 -5.851 1.00 88.44 100 ALA A C 1
ATOM 799 O O . ALA A 1 100 ? 5.033 -17.496 -5.478 1.00 88.44 100 ALA A O 1
ATOM 800 N N . ARG A 1 101 ? 6.453 -15.882 -6.123 1.00 91.94 101 ARG A N 1
ATOM 801 C CA . ARG A 1 101 ? 5.501 -14.779 -5.916 1.00 91.94 101 ARG A CA 1
ATOM 802 C C . ARG A 1 101 ? 4.361 -14.821 -6.934 1.00 91.94 101 ARG A C 1
ATOM 804 O O . ARG A 1 101 ? 4.595 -15.156 -8.094 1.00 91.94 101 ARG A O 1
ATOM 811 N N . ARG A 1 102 ? 3.145 -14.461 -6.525 1.00 94.50 102 ARG A N 1
ATOM 812 C CA . ARG A 1 102 ? 1.953 -14.361 -7.396 1.00 94.50 102 ARG A CA 1
ATOM 813 C C . ARG A 1 102 ? 1.118 -13.132 -7.035 1.00 94.50 102 ARG A C 1
ATOM 815 O O . ARG A 1 102 ? 1.348 -12.522 -5.991 1.00 94.50 102 ARG A O 1
ATOM 822 N N . GLY A 1 103 ? 0.167 -12.794 -7.903 1.00 95.69 103 GLY A N 1
ATOM 823 C CA . GLY A 1 103 ? -0.741 -11.660 -7.738 1.00 95.69 103 GLY A CA 1
ATOM 824 C C . GLY A 1 103 ? -0.210 -10.365 -8.336 1.00 95.69 103 GLY A C 1
ATOM 825 O O . GLY A 1 103 ? 0.745 -10.370 -9.115 1.00 95.69 103 GLY A O 1
ATOM 826 N N . GLN A 1 104 ? -0.838 -9.260 -7.959 1.00 96.88 104 GLN A N 1
ATOM 827 C CA . GLN A 1 104 ? -0.524 -7.925 -8.449 1.00 96.88 104 GLN A CA 1
ATOM 828 C C . GLN A 1 104 ? -0.351 -6.946 -7.291 1.00 96.88 104 GLN A C 1
ATOM 830 O O . GLN A 1 104 ? -0.948 -7.096 -6.223 1.00 96.88 104 GLN A O 1
ATOM 835 N N . VAL A 1 105 ? 0.504 -5.948 -7.501 1.00 96.81 105 VAL A N 1
ATOM 836 C CA . VAL A 1 105 ? 0.690 -4.825 -6.584 1.00 96.81 105 VAL A CA 1
ATOM 837 C C . VAL A 1 105 ? 0.610 -3.539 -7.375 1.00 96.81 105 VAL A C 1
ATOM 839 O O . VAL A 1 105 ? 1.453 -3.295 -8.231 1.00 96.81 105 VAL A O 1
ATOM 842 N N . GLN A 1 106 ? -0.368 -2.710 -7.047 1.00 97.62 106 GLN A N 1
ATOM 843 C CA . GLN A 1 106 ? -0.543 -1.378 -7.602 1.00 97.62 106 GLN A CA 1
ATOM 844 C C . GLN A 1 106 ? -0.173 -0.347 -6.542 1.00 97.62 106 GLN A C 1
ATOM 846 O O . GLN A 1 106 ? -0.539 -0.466 -5.373 1.00 97.62 106 GLN A O 1
ATOM 851 N N . ILE A 1 107 ? 0.565 0.670 -6.951 1.00 97.44 107 ILE A N 1
ATOM 852 C CA . ILE A 1 107 ? 1.026 1.769 -6.117 1.00 97.44 107 ILE A CA 1
ATOM 853 C C . ILE A 1 107 ? 0.616 3.052 -6.819 1.00 97.44 107 ILE A C 1
ATOM 855 O O . ILE A 1 107 ? 0.887 3.218 -8.003 1.00 97.44 107 ILE A O 1
ATOM 859 N N . SER A 1 108 ? -0.019 3.965 -6.100 1.00 97.50 108 SER A N 1
ATOM 860 C CA . SER A 1 108 ? -0.313 5.314 -6.583 1.00 97.50 108 SER A CA 1
ATOM 861 C C . SER A 1 108 ? 0.141 6.321 -5.547 1.00 97.50 108 SER A C 1
ATOM 863 O O . SER A 1 108 ? 0.007 6.082 -4.349 1.00 97.50 108 SER A O 1
ATOM 865 N N . TYR A 1 109 ? 0.698 7.440 -5.991 1.00 97.44 109 TYR A N 1
ATOM 866 C CA . TYR A 1 109 ? 1.111 8.509 -5.094 1.00 97.44 109 TYR A CA 1
ATOM 867 C C . TYR A 1 109 ? 0.884 9.875 -5.729 1.00 97.44 109 TYR A C 1
ATOM 869 O O . TYR A 1 109 ? 0.999 10.045 -6.944 1.00 97.44 109 TYR A O 1
ATOM 877 N N . SER A 1 110 ? 0.629 10.863 -4.881 1.00 97.44 110 SER A N 1
ATOM 878 C CA . SER A 1 110 ? 0.714 12.275 -5.230 1.00 97.44 110 SER A CA 1
ATOM 879 C C . SER A 1 110 ? 1.440 13.003 -4.117 1.00 97.44 110 SER A C 1
ATOM 881 O O . SER A 1 110 ? 1.079 12.888 -2.952 1.00 97.44 110 SER A O 1
ATOM 883 N N . ALA A 1 111 ? 2.495 13.718 -4.475 1.00 96.25 111 ALA A N 1
ATOM 884 C CA . ALA A 1 111 ? 3.325 14.488 -3.569 1.00 96.25 111 ALA A CA 1
ATOM 885 C C . ALA A 1 111 ? 3.711 15.807 -4.244 1.00 96.25 111 ALA A C 1
ATOM 887 O O . ALA A 1 111 ? 4.886 16.161 -4.254 1.00 96.25 111 ALA A O 1
ATOM 888 N N . ASN A 1 112 ? 2.754 16.490 -4.881 1.00 95.81 112 ASN A N 1
ATOM 889 C CA . ASN A 1 112 ? 2.988 17.774 -5.542 1.00 95.81 112 ASN A CA 1
ATOM 890 C C . ASN A 1 112 ? 3.099 18.922 -4.524 1.00 95.81 112 ASN A C 1
ATOM 892 O O . ASN A 1 112 ? 2.542 18.905 -3.426 1.00 95.81 112 ASN A O 1
ATOM 896 N N . SER A 1 113 ? 3.847 19.951 -4.895 1.00 94.50 113 SER A N 1
ATOM 897 C CA . SER A 1 113 ? 4.134 21.120 -4.074 1.00 94.50 113 SER A CA 1
ATOM 898 C C . SER A 1 113 ? 2.875 21.952 -3.797 1.00 94.50 113 SER A C 1
ATOM 900 O O . SER A 1 113 ? 2.270 22.553 -4.688 1.00 94.50 113 SER A O 1
ATOM 902 N N . GLY A 1 114 ? 2.512 22.044 -2.515 1.00 93.62 114 GLY A N 1
ATOM 903 C CA . GLY A 1 114 ? 1.321 22.773 -2.069 1.00 93.62 114 GLY A CA 1
ATOM 904 C C . GLY A 1 114 ? 0.009 22.010 -2.263 1.00 93.62 114 GLY A C 1
ATOM 905 O O . GLY A 1 114 ? -1.050 22.621 -2.136 1.00 93.62 114 GLY A O 1
ATOM 906 N N . GLU A 1 115 ? 0.080 20.713 -2.555 1.00 95.44 115 GLU A N 1
ATOM 907 C CA . GLU A 1 115 ? -1.059 19.795 -2.582 1.00 95.44 115 GLU A CA 1
ATOM 908 C C . GLU A 1 115 ? -0.964 18.800 -1.419 1.00 95.44 115 GLU A C 1
ATOM 910 O O . GLU A 1 115 ? 0.052 18.724 -0.722 1.00 95.44 115 GLU A O 1
ATOM 915 N N . ASP A 1 116 ? -2.047 18.066 -1.183 1.00 96.38 116 ASP A N 1
ATOM 916 C CA . ASP A 1 116 ? -2.074 17.012 -0.175 1.00 96.38 116 ASP A CA 1
ATOM 917 C C . ASP A 1 116 ? -1.193 15.833 -0.633 1.00 96.38 116 ASP A C 1
ATOM 919 O O . ASP A 1 116 ? -1.246 15.404 -1.788 1.00 96.38 116 ASP A O 1
ATOM 923 N N . LEU A 1 117 ? -0.390 15.293 0.283 1.00 97.38 117 LEU A N 1
ATOM 924 C CA . 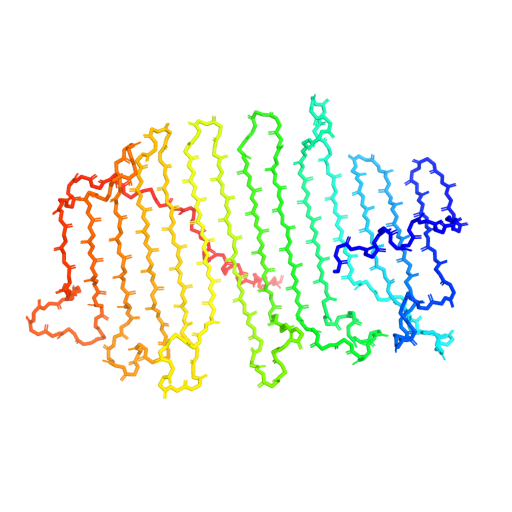LEU A 1 117 ? 0.362 14.063 0.074 1.00 97.38 117 LEU A CA 1
ATOM 925 C C . LEU A 1 117 ? -0.610 12.883 0.135 1.00 97.38 117 LEU A C 1
ATOM 927 O O . LEU A 1 117 ? -1.403 12.774 1.069 1.00 97.38 117 LEU A O 1
ATOM 931 N N . SER A 1 118 ? -0.530 11.974 -0.829 1.00 97.50 118 SER A N 1
ATOM 932 C CA . SER A 1 118 ? -1.279 10.720 -0.830 1.00 97.50 118 SER A CA 1
ATOM 933 C C . SER A 1 118 ? -0.424 9.561 -1.322 1.00 97.50 118 SER A C 1
ATOM 935 O O . SER A 1 118 ? 0.459 9.729 -2.167 1.00 97.50 118 SER A O 1
ATOM 937 N N . LEU A 1 119 ? -0.681 8.383 -0.764 1.00 97.69 119 LEU A N 1
ATOM 938 C CA . LEU A 1 119 ? 0.007 7.144 -1.089 1.00 97.69 119 LEU A CA 1
ATOM 939 C C . LEU A 1 119 ? -0.950 5.968 -0.900 1.00 97.69 119 LEU A C 1
ATOM 941 O O . LEU A 1 119 ? -1.451 5.753 0.201 1.00 97.69 119 LEU A O 1
ATOM 945 N N . THR A 1 120 ? -1.151 5.189 -1.954 1.00 97.81 120 THR A N 1
ATOM 946 C CA . THR A 1 120 ? -1.995 3.994 -1.963 1.00 97.81 120 THR A CA 1
ATOM 947 C C . THR A 1 120 ? -1.174 2.806 -2.437 1.00 97.81 120 THR A C 1
ATOM 949 O O . THR A 1 120 ? -0.526 2.887 -3.477 1.00 97.81 120 THR A O 1
ATOM 952 N N . TYR A 1 121 ? -1.238 1.694 -1.710 1.00 97.38 121 TYR A N 1
ATOM 953 C CA . TYR A 1 121 ? -0.809 0.379 -2.173 1.00 97.38 121 TYR A CA 1
ATOM 954 C C . TYR A 1 121 ? -2.010 -0.554 -2.165 1.00 97.38 121 TYR A C 1
ATOM 956 O O . TYR A 1 121 ? -2.725 -0.644 -1.166 1.00 97.38 121 TYR A O 1
ATOM 964 N N . ARG A 1 122 ? -2.199 -1.282 -3.256 1.00 97.06 122 ARG A N 1
ATOM 965 C CA . ARG A 1 122 ? -3.265 -2.262 -3.417 1.00 97.06 122 ARG A CA 1
ATOM 966 C C . ARG A 1 122 ? -2.631 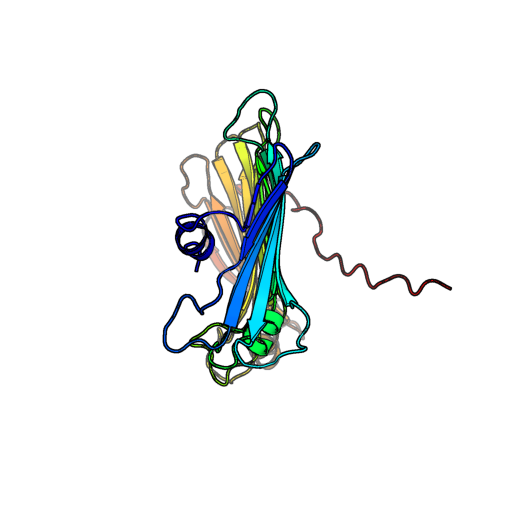-3.571 -3.864 1.00 97.06 122 ARG A C 1
ATOM 968 O O . ARG A 1 122 ? -1.939 -3.621 -4.876 1.00 97.06 122 ARG A O 1
ATOM 975 N N . PHE A 1 123 ? -2.791 -4.601 -3.048 1.00 96.12 123 PHE A N 1
ATOM 976 C CA . PHE A 1 123 ? -2.321 -5.953 -3.310 1.00 96.12 123 PHE A CA 1
ATOM 977 C C . PHE A 1 123 ? -3.535 -6.786 -3.694 1.00 96.12 123 PHE A C 1
ATOM 979 O O . PHE A 1 123 ? -4.496 -6.847 -2.926 1.00 96.12 123 PHE A O 1
ATOM 986 N N . GLU A 1 124 ? -3.474 -7.435 -4.848 1.00 95.25 124 GLU A N 1
ATOM 987 C CA . GLU A 1 124 ? -4.560 -8.250 -5.385 1.00 95.25 124 GLU A CA 1
ATOM 988 C C . GLU A 1 124 ? -4.069 -9.674 -5.608 1.00 95.25 124 GLU A C 1
ATOM 990 O O . GLU A 1 124 ? -3.082 -9.902 -6.313 1.00 95.25 124 GLU A O 1
ATOM 995 N N . ASN A 1 125 ? -4.745 -10.641 -4.984 1.00 93.44 125 ASN A N 1
ATOM 996 C CA . ASN A 1 125 ? -4.390 -12.059 -5.016 1.00 93.44 125 ASN A CA 1
ATOM 997 C C . ASN A 1 125 ? -2.892 -12.292 -4.754 1.00 93.44 125 ASN A C 1
ATOM 999 O O . ASN A 1 125 ? -2.248 -13.110 -5.416 1.00 93.44 125 ASN A O 1
ATOM 1003 N N . TYR A 1 126 ? -2.314 -11.535 -3.818 1.00 93.31 126 TYR A N 1
ATOM 1004 C CA . TYR A 1 126 ? -0.877 -11.520 -3.601 1.00 93.31 126 TYR A CA 1
ATOM 1005 C C . TYR A 1 126 ? -0.423 -12.725 -2.780 1.00 93.31 126 TYR A C 1
ATOM 1007 O O . TYR A 1 126 ? -0.999 -13.043 -1.737 1.00 93.31 126 TYR A O 1
ATOM 1015 N N . LEU A 1 127 ? 0.658 -13.354 -3.238 1.00 91.94 127 LEU A N 1
ATOM 1016 C CA . LEU A 1 127 ? 1.355 -14.425 -2.539 1.00 91.94 127 LEU A CA 1
ATOM 1017 C C . LEU A 1 127 ? 2.846 -14.089 -2.473 1.00 91.94 127 LEU A C 1
ATOM 1019 O O . LEU A 1 127 ? 3.493 -13.905 -3.509 1.00 91.94 127 LEU A O 1
ATOM 1023 N N . GLY A 1 128 ? 3.392 -13.990 -1.261 1.00 88.00 128 GLY A N 1
ATOM 1024 C CA . GLY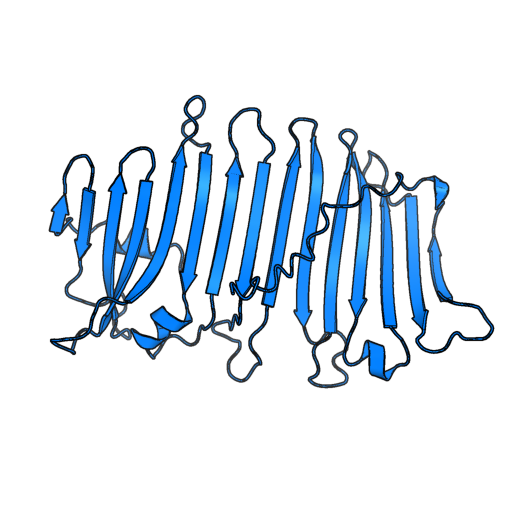 A 1 128 ? 4.809 -13.736 -1.042 1.00 88.00 128 GLY A CA 1
ATOM 1025 C C . GLY A 1 128 ? 5.694 -14.945 -1.357 1.00 88.00 128 GLY A C 1
ATOM 1026 O O . GLY A 1 128 ? 5.240 -16.074 -1.493 1.00 88.00 128 GLY A O 1
ATOM 1027 N N . GLU A 1 129 ? 7.005 -14.712 -1.425 1.00 84.75 129 GLU A N 1
ATOM 1028 C CA . GLU A 1 129 ? 7.998 -15.758 -1.726 1.00 84.75 129 GLU A CA 1
ATOM 1029 C C . GLU A 1 129 ? 8.024 -16.881 -0.674 1.00 84.75 129 GLU A C 1
ATOM 1031 O O . GLU A 1 129 ? 8.234 -18.042 -1.009 1.00 84.75 129 GLU A O 1
ATOM 1036 N N . ASN A 1 130 ? 7.748 -16.538 0.586 1.00 81.56 130 ASN A N 1
ATOM 1037 C CA . ASN A 1 130 ? 7.716 -17.480 1.707 1.00 81.56 130 ASN A CA 1
ATOM 1038 C C . ASN A 1 130 ? 6.303 -17.996 2.024 1.00 81.56 130 ASN A C 1
ATOM 1040 O O . ASN A 1 130 ? 6.131 -18.713 3.005 1.00 81.56 130 ASN A O 1
ATOM 1044 N N . ASP A 1 131 ? 5.306 -17.654 1.206 1.00 80.94 131 ASP A N 1
ATOM 1045 C CA . ASP A 1 131 ? 3.902 -18.012 1.437 1.00 80.94 131 ASP A CA 1
ATOM 1046 C C . ASP A 1 131 ? 3.513 -19.305 0.697 1.00 80.94 131 ASP A C 1
ATOM 1048 O O . ASP A 1 131 ? 2.347 -19.532 0.378 1.00 80.94 131 ASP A O 1
ATOM 1052 N N . ALA A 1 132 ? 4.484 -20.173 0.394 1.00 69.44 132 ALA A N 1
ATOM 1053 C CA . ALA A 1 132 ? 4.235 -21.420 -0.320 1.00 69.44 132 ALA A CA 1
ATOM 1054 C C . ALA A 1 132 ? 3.153 -22.261 0.391 1.00 69.44 132 ALA A C 1
ATOM 1056 O O . ALA A 1 132 ? 3.291 -22.608 1.563 1.00 69.44 132 ALA A O 1
ATOM 1057 N N . GLY A 1 133 ? 2.076 -22.589 -0.332 1.00 69.62 133 GLY A N 1
ATOM 1058 C CA . GLY A 1 133 ? 0.936 -23.347 0.198 1.00 69.62 133 GLY A CA 1
ATOM 1059 C C . GLY A 1 133 ? -0.082 -22.528 1.003 1.00 69.62 133 GLY A C 1
ATOM 1060 O O . GLY A 1 133 ? -1.007 -23.120 1.548 1.00 69.62 133 GLY A O 1
ATOM 1061 N N . SER A 1 134 ? 0.071 -21.202 1.080 1.00 80.19 134 SER A N 1
ATOM 1062 C CA . SER A 1 134 ? -0.943 -20.302 1.645 1.00 80.19 134 SER A CA 1
ATOM 1063 C C . SER A 1 134 ? -1.940 -19.841 0.581 1.00 80.19 134 SER A C 1
ATOM 1065 O O . SER A 1 134 ? -1.613 -19.778 -0.604 1.00 80.19 134 SER A O 1
ATOM 1067 N N . GLU A 1 135 ? -3.135 -19.452 1.022 1.00 82.62 135 GLU A N 1
ATOM 1068 C CA . GLU A 1 135 ? -4.100 -18.758 0.168 1.00 82.62 135 GLU A CA 1
ATOM 1069 C C . GLU A 1 135 ? -3.600 -17.340 -0.180 1.00 82.62 135 GLU A C 1
ATOM 1071 O O . GLU A 1 135 ? -3.059 -16.652 0.699 1.00 82.62 135 GLU A O 1
ATOM 1076 N N . PRO A 1 136 ? -3.768 -16.879 -1.436 1.00 87.62 136 PRO A N 1
ATOM 1077 C CA . PRO A 1 136 ? -3.473 -15.504 -1.824 1.00 87.62 136 PRO A CA 1
ATOM 1078 C C . PRO A 1 136 ? -4.314 -14.489 -1.044 1.00 87.62 136 PRO A C 1
ATOM 1080 O O . PRO A 1 136 ? -5.449 -14.763 -0.655 1.00 87.62 136 PRO A O 1
ATOM 1083 N N . ARG A 1 137 ? -3.765 -13.291 -0.828 1.00 88.88 137 ARG A N 1
ATOM 1084 C CA . ARG A 1 137 ? -4.388 -12.263 0.017 1.00 88.88 137 ARG A CA 1
ATOM 1085 C C . ARG A 1 137 ? -4.551 -10.937 -0.711 1.00 88.88 137 ARG A C 1
ATOM 1087 O O . ARG A 1 137 ? -3.661 -10.506 -1.444 1.00 88.88 137 ARG A O 1
ATOM 1094 N N . ASN A 1 138 ? -5.664 -10.268 -0.424 1.00 91.75 138 ASN A N 1
ATOM 1095 C CA . ASN A 1 138 ? -5.879 -8.875 -0.797 1.00 91.75 138 ASN A CA 1
ATOM 1096 C C . ASN A 1 138 ? -5.474 -7.969 0.365 1.00 91.75 138 ASN A C 1
ATOM 1098 O O . ASN A 1 138 ? -5.757 -8.282 1.524 1.00 91.75 138 ASN A O 1
ATOM 1102 N N . MET A 1 139 ? -4.803 -6.860 0.061 1.00 94.50 139 MET A N 1
ATOM 1103 C CA . MET A 1 139 ? -4.427 -5.861 1.063 1.00 94.50 139 MET A CA 1
ATOM 1104 C C . MET A 1 139 ? -4.532 -4.456 0.491 1.00 94.50 139 MET A C 1
ATOM 1106 O O . MET A 1 139 ? -4.217 -4.231 -0.676 1.00 94.50 139 MET A O 1
ATOM 1110 N N . ILE A 1 140 ? -4.923 -3.507 1.329 1.00 96.00 140 ILE A N 1
ATOM 1111 C CA . ILE A 1 140 ? -4.971 -2.087 0.987 1.00 96.00 140 ILE A CA 1
ATOM 1112 C C . ILE A 1 140 ? -4.186 -1.331 2.051 1.00 96.00 140 ILE A C 1
ATOM 1114 O O . ILE A 1 140 ? -4.350 -1.581 3.241 1.00 96.00 140 ILE A O 1
ATOM 1118 N N . TYR A 1 141 ? -3.324 -0.419 1.620 1.00 96.38 141 TYR A N 1
ATOM 1119 C CA . TYR A 1 141 ? -2.675 0.583 2.457 1.00 96.38 141 TYR A CA 1
ATOM 1120 C C . TYR A 1 141 ? -2.945 1.933 1.821 1.00 96.38 141 TYR A C 1
ATOM 1122 O O . TYR A 1 141 ? -2.635 2.126 0.648 1.00 96.38 141 TYR A O 1
ATOM 1130 N N . GLU A 1 142 ? -3.458 2.879 2.586 1.00 96.94 142 GLU A N 1
ATOM 1131 C CA . GLU A 1 142 ? -3.702 4.239 2.133 1.00 96.94 142 GLU A CA 1
ATOM 1132 C C . GLU A 1 142 ? -3.241 5.218 3.197 1.00 96.94 142 GLU A C 1
ATOM 1134 O O . GLU A 1 142 ? -3.483 5.053 4.392 1.00 96.94 142 GLU A O 1
ATOM 1139 N N . PHE A 1 143 ? -2.571 6.261 2.745 1.00 97.75 143 PHE A N 1
ATOM 1140 C CA . PHE A 1 143 ? -2.089 7.338 3.577 1.00 97.75 143 PHE A CA 1
ATOM 1141 C C . PHE A 1 143 ? -2.383 8.653 2.877 1.00 97.75 143 PHE A C 1
ATOM 1143 O O . PHE A 1 143 ? -2.150 8.790 1.676 1.00 97.75 143 PHE A O 1
ATOM 1150 N N . CYS A 1 144 ? -2.865 9.625 3.639 1.00 97.25 144 CYS A N 1
ATOM 1151 C CA . CYS A 1 144 ? -3.032 10.983 3.169 1.00 97.25 144 CYS A CA 1
ATOM 1152 C C . CYS A 1 144 ? -2.630 11.967 4.259 1.00 97.25 144 CYS A C 1
ATOM 1154 O O . CYS A 1 144 ? -3.134 11.899 5.379 1.00 97.25 144 CYS A O 1
ATOM 1156 N N . GLU A 1 145 ? -1.776 12.917 3.907 1.00 97.38 145 GLU A N 1
ATOM 1157 C CA . GLU A 1 145 ? -1.433 14.056 4.743 1.00 97.38 145 GLU A CA 1
ATOM 1158 C C . GLU A 1 145 ? -1.783 15.334 3.992 1.00 97.38 145 GLU A C 1
ATOM 1160 O O . GLU A 1 145 ? -1.270 15.621 2.912 1.00 97.38 145 GLU A O 1
ATOM 1165 N N . ARG A 1 146 ? -2.691 16.109 4.571 1.00 96.31 146 ARG A N 1
ATOM 1166 C CA . ARG A 1 146 ? -3.139 17.367 4.000 1.00 96.31 146 ARG A CA 1
ATOM 1167 C C . ARG A 1 146 ? -2.124 18.464 4.240 1.00 96.31 146 ARG A C 1
ATOM 1169 O O . ARG A 1 146 ? -1.415 18.473 5.242 1.00 96.31 146 ARG A O 1
ATOM 1176 N N . THR A 1 147 ? -2.159 19.483 3.395 1.00 96.38 147 THR A N 1
ATOM 1177 C CA . THR A 1 147 ? -1.310 20.685 3.513 1.00 96.38 147 THR A CA 1
ATOM 1178 C C . THR A 1 147 ? -1.400 21.410 4.863 1.00 96.38 147 THR A C 1
ATOM 1180 O O . THR A 1 147 ? -0.474 22.121 5.247 1.00 96.38 147 THR A O 1
ATOM 1183 N N . ASN A 1 148 ? -2.497 21.238 5.608 1.00 95.25 148 ASN A N 1
ATOM 1184 C CA . ASN A 1 148 ? -2.663 21.791 6.955 1.00 95.25 148 ASN A CA 1
ATOM 1185 C C . ASN A 1 148 ? -2.094 20.896 8.078 1.00 95.25 148 ASN A C 1
ATOM 1187 O O . ASN A 1 148 ? -2.256 21.242 9.245 1.00 95.25 148 ASN A O 1
ATOM 1191 N N . GLY A 1 149 ? -1.486 19.752 7.753 1.00 95.44 149 GLY A N 1
ATOM 1192 C CA . GLY A 1 149 ? -0.941 18.770 8.695 1.00 95.44 149 GLY A CA 1
ATOM 1193 C C . GLY A 1 149 ? -1.958 17.772 9.264 1.00 95.44 149 GLY A C 1
ATOM 1194 O O . GLY A 1 149 ? -1.573 16.897 10.029 1.00 95.44 149 GLY A O 1
ATOM 1195 N N . SER A 1 150 ? -3.248 17.875 8.921 1.00 95.88 150 SER A N 1
ATOM 1196 C CA . SER A 1 150 ? -4.237 16.822 9.221 1.00 95.88 150 SER A CA 1
ATOM 1197 C C . SER A 1 150 ? -4.121 15.667 8.232 1.00 95.88 150 SER A C 1
ATOM 1199 O O . SER A 1 150 ? -3.569 15.842 7.152 1.00 95.88 150 SER A O 1
ATOM 1201 N N . GLY A 1 151 ? -4.697 14.508 8.527 1.00 95.38 151 GLY A N 1
ATOM 1202 C CA . GLY A 1 151 ? -4.622 13.394 7.592 1.00 95.38 151 GLY A CA 1
ATOM 1203 C C . GLY A 1 151 ? -5.337 12.140 8.048 1.00 95.38 151 GLY A C 1
ATOM 1204 O O . GLY A 1 151 ? -6.073 12.142 9.040 1.00 95.38 151 GLY A O 1
ATOM 1205 N N . TYR A 1 152 ? -5.145 11.085 7.266 1.00 95.75 152 TYR A N 1
ATOM 1206 C CA . TYR A 1 152 ? -5.659 9.764 7.567 1.00 95.75 152 TYR A CA 1
ATOM 1207 C C . TYR A 1 152 ? -4.703 8.662 7.123 1.00 95.75 152 TYR A C 1
ATOM 1209 O O . TYR A 1 152 ? -3.866 8.829 6.236 1.00 95.75 152 TYR A O 1
ATOM 1217 N N . PHE A 1 153 ? -4.875 7.513 7.755 1.00 96.44 153 PHE A N 1
ATOM 1218 C CA . PHE A 1 153 ? -4.258 6.255 7.392 1.00 96.44 153 PHE A CA 1
ATOM 1219 C C . PHE A 1 153 ? -5.334 5.169 7.408 1.00 96.44 153 PHE A C 1
ATOM 1221 O O . PHE A 1 153 ? -6.151 5.118 8.327 1.00 96.44 153 PHE A O 1
ATOM 1228 N N . ASN A 1 154 ? -5.341 4.320 6.390 1.00 95.94 154 ASN A N 1
ATOM 1229 C CA . ASN A 1 154 ? -6.234 3.181 6.269 1.00 95.94 154 ASN A CA 1
ATOM 1230 C C . ASN A 1 154 ? -5.421 1.945 5.879 1.00 95.94 154 ASN A C 1
ATOM 1232 O O . ASN A 1 154 ? -4.548 2.002 5.014 1.00 95.94 154 ASN A O 1
ATOM 1236 N N . PHE A 1 155 ? -5.706 0.825 6.526 1.00 95.94 155 PHE A N 1
ATOM 1237 C CA . PHE A 1 155 ? -5.108 -0.458 6.208 1.00 95.94 155 PHE A CA 1
ATOM 1238 C C . PHE A 1 155 ? -6.150 -1.556 6.306 1.00 95.94 155 PHE A C 1
ATOM 1240 O O . PHE A 1 155 ? -6.828 -1.675 7.323 1.00 95.94 155 PHE A O 1
ATOM 1247 N N . GLU A 1 156 ? -6.239 -2.385 5.274 1.00 95.31 156 GLU A N 1
ATOM 1248 C CA . GLU A 1 156 ? -7.086 -3.570 5.267 1.00 95.31 156 GLU A CA 1
ATOM 1249 C C . GLU A 1 156 ? -6.277 -4.792 4.840 1.00 95.31 156 GLU A C 1
ATOM 1251 O O . GLU A 1 156 ? -5.499 -4.734 3.886 1.00 95.31 156 GLU A O 1
ATOM 1256 N N . SER A 1 157 ? -6.450 -5.908 5.543 1.00 93.12 157 SER A N 1
ATOM 1257 C CA . SER A 1 157 ? -5.781 -7.169 5.223 1.00 93.12 157 SER A CA 1
ATOM 1258 C C . SER A 1 157 ? -6.579 -8.363 5.737 1.00 93.12 157 SER A C 1
ATOM 1260 O O . SER A 1 157 ? -7.351 -8.243 6.689 1.00 93.12 157 SER A O 1
ATOM 1262 N N . TYR A 1 158 ? -6.360 -9.520 5.114 1.00 90.12 158 TYR A N 1
ATOM 1263 C CA . TYR A 1 158 ? -6.886 -10.806 5.558 1.00 90.12 158 TYR A CA 1
ATOM 1264 C C . TYR A 1 158 ? -5.757 -11.639 6.150 1.00 90.12 158 TYR A C 1
ATOM 1266 O O . TYR A 1 158 ? -4.771 -11.931 5.468 1.00 90.12 158 TYR A O 1
ATOM 1274 N N . PHE A 1 159 ? -5.894 -12.055 7.402 1.00 84.50 159 PHE A N 1
ATOM 1275 C CA . PHE A 1 159 ? -4.946 -12.964 8.037 1.00 84.50 159 PHE A CA 1
ATOM 1276 C C . PHE A 1 159 ? -5.628 -13.790 9.122 1.00 84.50 159 PHE A C 1
ATOM 1278 O O . PHE A 1 159 ? -6.667 -13.416 9.653 1.00 84.50 159 PHE A O 1
ATOM 1285 N N . ASN A 1 160 ? -5.020 -14.925 9.451 1.00 84.12 160 ASN A N 1
ATOM 1286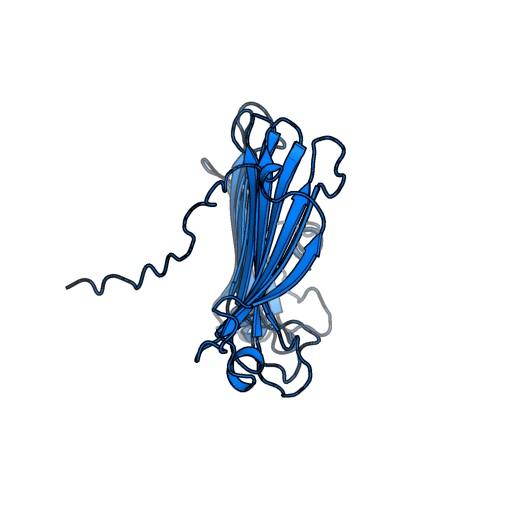 C CA . ASN A 1 160 ? -5.448 -15.768 10.558 1.00 84.12 160 ASN A CA 1
ATOM 1287 C C . ASN A 1 160 ? -4.968 -15.140 11.877 1.00 84.12 160 ASN A C 1
ATOM 1289 O O . ASN A 1 160 ? -3.850 -15.395 12.331 1.00 84.12 160 ASN A O 1
ATOM 1293 N N . TRP A 1 161 ? -5.771 -14.238 12.438 1.00 81.00 161 TRP A N 1
ATOM 1294 C CA . TRP A 1 161 ? -5.471 -13.545 13.690 1.00 81.00 161 TRP A CA 1
ATOM 1295 C C . TRP A 1 161 ? -5.680 -14.463 14.889 1.00 81.00 161 TRP A C 1
ATOM 1297 O O . TRP A 1 161 ? -4.905 -14.454 15.846 1.00 81.00 161 TRP A O 1
ATOM 1307 N N . SER A 1 162 ? -6.763 -15.233 14.832 1.00 81.31 162 SER A N 1
ATOM 1308 C CA . SER A 1 162 ? -7.245 -16.059 15.930 1.00 81.31 162 SER A CA 1
ATOM 1309 C C . SER A 1 162 ? -6.342 -17.276 16.177 1.00 81.31 162 SER A C 1
ATOM 1311 O O . SER A 1 162 ? -6.163 -17.702 17.323 1.00 81.31 162 SER A O 1
ATOM 1313 N N . GLY A 1 163 ? -5.776 -17.846 15.110 1.00 81.38 163 GLY A N 1
ATOM 1314 C CA . GLY A 1 163 ? -4.972 -19.065 15.142 1.00 81.38 163 GLY A CA 1
ATOM 1315 C C . GLY A 1 163 ? -5.751 -20.317 15.559 1.00 81.38 163 GLY A C 1
ATOM 1316 O O . GLY A 1 163 ? -5.136 -21.359 15.789 1.00 81.38 163 GLY A O 1
ATOM 1317 N N . LYS A 1 164 ? -7.082 -20.236 15.718 1.00 83.69 164 LYS A N 1
ATOM 1318 C CA . LYS A 1 164 ? -7.928 -21.370 16.127 1.00 83.69 164 LYS A CA 1
ATOM 1319 C C . LYS A 1 164 ? -8.250 -22.290 14.954 1.00 83.69 164 LYS A C 1
ATOM 1321 O O . LYS A 1 164 ? -8.318 -23.503 15.149 1.00 83.69 164 LYS A O 1
ATOM 1326 N N . THR A 1 165 ? -8.461 -21.726 13.769 1.00 87.00 165 THR A N 1
ATOM 1327 C CA . THR A 1 165 ? -8.633 -22.459 12.509 1.00 87.00 165 THR A CA 1
ATOM 1328 C C . THR A 1 165 ? -7.683 -21.903 11.448 1.00 87.00 165 THR A C 1
ATOM 1330 O O . THR A 1 165 ? -6.918 -20.995 11.744 1.00 87.00 165 THR A O 1
ATOM 1333 N N . ASP A 1 166 ? -7.698 -22.446 10.227 1.00 84.50 166 ASP A N 1
ATOM 1334 C CA . ASP A 1 166 ? -6.963 -21.877 9.082 1.00 84.50 166 ASP A CA 1
ATOM 1335 C C . ASP A 1 166 ? -7.757 -20.772 8.357 1.00 84.50 166 ASP A C 1
ATOM 1337 O O . ASP A 1 166 ? -7.324 -20.265 7.321 1.00 84.50 166 ASP A O 1
ATOM 1341 N N . ALA A 1 167 ? -8.940 -20.411 8.865 1.00 86.69 167 ALA A N 1
ATOM 1342 C CA . ALA A 1 167 ? -9.759 -19.369 8.272 1.00 86.69 167 ALA A CA 1
ATOM 1343 C C . ALA A 1 167 ? -9.131 -17.980 8.487 1.00 86.69 167 ALA A C 1
ATOM 1345 O O . ALA A 1 167 ? -8.386 -17.749 9.438 1.00 86.69 167 ALA A O 1
ATOM 1346 N N . LEU A 1 168 ? -9.400 -17.057 7.560 1.00 87.56 168 LEU A N 1
ATOM 1347 C CA . LEU A 1 168 ? -8.847 -15.704 7.594 1.00 87.56 168 LEU A CA 1
ATOM 1348 C C . LEU A 1 168 ? -9.885 -14.719 8.133 1.00 87.56 168 LEU A C 1
ATOM 1350 O O . LEU A 1 168 ? -10.998 -14.641 7.611 1.00 87.56 168 LEU A O 1
ATOM 1354 N N . GLU A 1 169 ? -9.497 -13.920 9.122 1.00 91.31 169 GLU A N 1
ATOM 1355 C CA . GLU A 1 169 ? -10.246 -12.742 9.546 1.00 91.31 169 GLU A CA 1
ATOM 1356 C C . GLU A 1 169 ? -9.849 -11.527 8.704 1.00 91.31 169 GLU A C 1
ATOM 1358 O O . GLU A 1 169 ? -8.698 -11.388 8.279 1.00 91.31 169 GLU A O 1
ATOM 1363 N N . LYS A 1 170 ? -10.796 -10.608 8.499 1.00 92.88 170 LYS A N 1
ATOM 1364 C CA . LYS A 1 170 ? -10.505 -9.282 7.951 1.00 92.88 170 LYS A CA 1
ATOM 1365 C C . LYS A 1 170 ? -10.117 -8.351 9.098 1.00 92.88 170 LYS A C 1
ATOM 1367 O O . LYS A 1 170 ? -10.912 -8.149 10.013 1.00 92.88 170 LYS A O 1
ATOM 1372 N N . LEU A 1 171 ? -8.935 -7.746 9.016 1.00 93.94 171 LEU A N 1
ATOM 1373 C CA . LEU A 1 171 ? -8.518 -6.618 9.850 1.00 93.94 171 LEU A CA 1
ATOM 1374 C C . LEU A 1 171 ? -8.646 -5.328 9.043 1.00 93.94 171 LEU A C 1
ATOM 1376 O O . LEU A 1 171 ? -8.062 -5.217 7.966 1.00 93.94 171 LEU A O 1
ATOM 1380 N N . GLY A 1 172 ? -9.338 -4.342 9.599 1.00 94.81 172 GLY A N 1
ATOM 1381 C CA . GLY A 1 172 ? -9.282 -2.949 9.168 1.00 94.81 172 GLY A CA 1
ATOM 1382 C C . GLY A 1 172 ? -8.659 -2.083 10.258 1.00 94.81 172 GLY A C 1
ATOM 1383 O O . GLY A 1 172 ? -9.028 -2.213 11.421 1.00 94.81 172 GLY A O 1
ATOM 1384 N N . VAL A 1 173 ? -7.742 -1.190 9.899 1.00 95.88 173 VAL A N 1
ATOM 1385 C CA . VAL A 1 173 ? -7.192 -0.150 10.777 1.00 95.88 173 VAL A CA 1
ATOM 1386 C C . VAL A 1 173 ? -7.425 1.195 10.113 1.00 95.88 173 VAL A C 1
ATOM 1388 O O . VAL A 1 173 ? -6.992 1.409 8.986 1.00 95.88 173 VAL A O 1
ATOM 1391 N N . LYS A 1 174 ? -8.094 2.107 10.812 1.00 94.88 174 LYS A N 1
ATOM 1392 C CA . LYS A 1 174 ? -8.399 3.459 10.345 1.00 94.88 174 LYS A CA 1
ATOM 1393 C C . LYS A 1 174 ? -7.914 4.458 11.377 1.00 94.88 174 LYS A C 1
ATOM 1395 O O . LYS A 1 174 ? -8.380 4.445 12.510 1.00 94.88 174 LYS A O 1
ATOM 1400 N N . THR A 1 175 ? -7.020 5.343 10.974 1.00 95.31 175 THR A N 1
ATOM 1401 C CA . THR A 1 175 ? -6.415 6.357 11.835 1.00 95.31 175 THR A CA 1
ATOM 1402 C C . THR A 1 175 ? -6.633 7.728 11.225 1.00 95.31 175 THR A C 1
ATOM 1404 O O . THR A 1 175 ? -6.512 7.909 10.017 1.00 95.31 175 THR A O 1
ATOM 1407 N N . LEU A 1 176 ? -6.945 8.705 12.065 1.00 94.31 176 LEU A N 1
ATOM 1408 C CA . LEU A 1 176 ? -7.252 10.075 11.680 1.00 94.31 176 LEU A CA 1
ATOM 1409 C C . LEU A 1 176 ? -6.557 11.027 12.635 1.00 94.31 176 LEU A C 1
ATOM 1411 O O . LEU A 1 176 ? -6.612 10.822 13.847 1.00 94.31 176 LEU A O 1
ATOM 1415 N N . TRP A 1 177 ? -5.959 12.089 12.107 1.00 94.88 177 TRP A N 1
ATOM 1416 C CA . TRP A 1 177 ? -5.375 13.142 12.931 1.00 94.88 177 TRP A CA 1
ATOM 1417 C C . TRP A 1 177 ? -5.706 14.527 12.394 1.00 94.88 177 TRP A C 1
ATOM 1419 O O . TRP A 1 177 ? -5.918 14.744 11.199 1.00 94.88 177 TRP A O 1
ATOM 1429 N N . THR A 1 178 ? -5.770 15.485 13.308 1.00 94.56 178 THR A N 1
ATOM 1430 C CA . THR A 1 178 ? -6.021 16.891 13.011 1.00 94.56 178 THR A CA 1
ATOM 1431 C C . THR A 1 178 ? -4.708 17.648 12.828 1.00 94.56 178 THR A C 1
ATOM 1433 O O . THR A 1 178 ? -3.632 17.168 13.175 1.00 94.56 178 THR A O 1
ATOM 1436 N N . SER A 1 179 ? -4.795 18.891 12.352 1.00 95.38 179 SER A N 1
ATOM 1437 C CA . SER A 1 179 ? -3.646 19.796 12.216 1.00 95.38 179 SER A CA 1
ATOM 1438 C C . SER A 1 179 ? -2.978 20.176 13.545 1.00 95.38 179 SER A C 1
ATOM 1440 O O . SER A 1 179 ? -1.952 20.849 13.552 1.00 95.38 179 SER A O 1
ATOM 1442 N N . VAL A 1 180 ? -3.584 19.815 14.680 1.00 94.56 180 VAL A N 1
ATOM 1443 C CA . VAL A 1 180 ? -3.053 20.056 16.031 1.00 94.56 180 VAL A CA 1
ATOM 1444 C C . VAL A 1 180 ? -2.656 18.754 16.730 1.00 94.56 180 VAL A C 1
ATOM 1446 O O . VAL A 1 180 ? -2.557 18.723 17.952 1.00 94.56 180 VAL A O 1
ATOM 1449 N N . ASN A 1 181 ? -2.424 17.685 15.962 1.00 93.75 181 ASN A N 1
ATOM 1450 C CA . ASN A 1 181 ? -1.955 16.373 16.420 1.00 93.75 181 ASN A CA 1
ATOM 1451 C C . ASN A 1 181 ? -2.902 15.599 17.352 1.00 93.75 181 ASN A C 1
ATOM 1453 O O . ASN A 1 181 ? -2.505 14.567 17.879 1.00 93.75 181 ASN A O 1
ATOM 1457 N N . THR A 1 182 ? -4.149 16.035 17.540 1.00 95.12 182 THR A N 1
ATOM 1458 C CA . THR A 1 182 ? -5.180 15.184 18.162 1.00 95.12 182 THR A CA 1
ATOM 1459 C C . THR A 1 182 ? -5.709 14.181 17.146 1.00 95.12 182 THR A C 1
ATOM 1461 O O . THR A 1 182 ? -5.709 14.472 15.946 1.00 95.12 182 THR A O 1
ATOM 1464 N N . GLY A 1 183 ? -6.214 13.033 17.590 1.00 94.75 183 GLY A N 1
ATOM 1465 C CA . GLY A 1 183 ? -6.759 12.062 16.649 1.00 94.75 183 GLY A CA 1
ATOM 1466 C C . GLY A 1 183 ? -7.441 10.853 17.267 1.00 94.75 183 GLY A C 1
ATOM 1467 O O . GLY A 1 183 ? -7.668 10.791 18.477 1.00 94.75 183 GLY A O 1
ATOM 1468 N N . GLN A 1 184 ? -7.812 9.927 16.387 1.00 95.12 184 GLN A N 1
ATOM 1469 C CA . GLN A 1 184 ? -8.480 8.674 16.712 1.00 95.12 184 GLN A CA 1
ATOM 1470 C C . GLN A 1 184 ? -7.958 7.547 15.813 1.00 95.12 184 GLN A C 1
ATOM 1472 O O . GLN A 1 184 ? -7.705 7.755 14.627 1.00 95.12 184 GLN A O 1
ATOM 1477 N N . SER A 1 185 ? -7.844 6.348 16.375 1.00 95.56 185 SER A N 1
ATOM 1478 C CA . SER A 1 185 ? -7.620 5.098 15.659 1.00 95.56 185 SER A CA 1
ATOM 1479 C C . SER A 1 185 ? -8.768 4.140 15.947 1.00 95.56 185 SER A C 1
ATOM 1481 O O . SER A 1 185 ? -9.287 4.087 17.064 1.00 95.56 185 SER A O 1
ATOM 1483 N N . GLN A 1 186 ? -9.187 3.400 14.932 1.00 94.75 186 GLN A N 1
ATOM 1484 C CA . GLN A 1 186 ? -10.188 2.354 15.008 1.00 94.75 186 GLN A CA 1
ATOM 1485 C C . GLN A 1 186 ? -9.634 1.101 14.340 1.00 94.75 186 GLN A C 1
ATOM 1487 O O . GLN A 1 186 ? -9.183 1.138 13.198 1.00 94.75 186 GLN A O 1
ATOM 1492 N N . VAL A 1 187 ? -9.713 -0.016 15.047 1.00 95.81 187 VAL A N 1
ATOM 1493 C CA . VAL A 1 187 ? -9.422 -1.349 14.537 1.00 95.81 187 VAL A CA 1
ATOM 1494 C C . VAL A 1 187 ? -10.726 -2.126 14.487 1.00 95.81 187 VAL A C 1
ATOM 1496 O O . VAL A 1 187 ? -11.444 -2.174 15.483 1.00 95.81 187 VAL A O 1
ATOM 1499 N N . LEU A 1 188 ? -11.025 -2.738 13.347 1.00 95.00 188 LEU A N 1
ATOM 1500 C CA . LEU A 1 188 ? -12.174 -3.614 13.140 1.00 95.00 188 LEU A CA 1
ATOM 1501 C C . LEU A 1 188 ? -11.671 -5.000 12.750 1.00 95.00 188 LEU A C 1
ATOM 1503 O O . LEU A 1 188 ? -10.854 -5.123 11.841 1.00 95.00 188 LEU A O 1
ATOM 1507 N N . ILE A 1 189 ? -12.167 -6.031 13.424 1.00 94.31 189 ILE A N 1
ATOM 1508 C CA . ILE A 1 189 ? -11.877 -7.431 13.112 1.00 94.31 189 ILE A CA 1
ATOM 1509 C C . ILE A 1 189 ? -13.203 -8.132 12.830 1.00 94.31 189 ILE A C 1
ATOM 1511 O O . ILE A 1 189 ? -14.102 -8.110 13.675 1.00 94.31 189 ILE A O 1
ATOM 1515 N N . THR A 1 190 ? -13.333 -8.734 11.650 1.00 94.06 190 THR A N 1
ATOM 1516 C CA . THR A 1 190 ? -14.556 -9.419 11.202 1.00 94.06 190 THR A CA 1
ATOM 1517 C C . THR A 1 190 ? -14.249 -10.751 10.513 1.00 94.06 190 THR A C 1
ATOM 1519 O O . THR A 1 190 ? -13.097 -11.052 10.191 1.00 94.06 190 THR A O 1
ATOM 1522 N N . GLY A 1 191 ? -15.293 -11.546 10.261 1.00 91.56 191 GLY A N 1
ATOM 1523 C CA . GLY A 1 191 ? -15.212 -12.791 9.493 1.00 91.56 191 GLY A CA 1
ATOM 1524 C C . GLY A 1 191 ? -14.804 -14.023 10.306 1.00 91.56 191 GLY A C 1
ATOM 1525 O O . GLY A 1 191 ? -14.568 -13.949 11.510 1.00 91.56 191 GLY A O 1
ATOM 1526 N N . ALA A 1 192 ? -14.757 -15.169 9.622 1.00 89.38 192 ALA A N 1
ATOM 1527 C CA . ALA A 1 192 ? -14.177 -16.434 10.085 1.00 89.38 192 ALA A CA 1
ATOM 1528 C C . ALA A 1 192 ? -14.391 -16.747 11.583 1.00 89.38 192 ALA A C 1
ATOM 1530 O O . ALA A 1 192 ? -15.526 -16.978 12.016 1.00 89.38 192 ALA A O 1
ATOM 1531 N N . ASP A 1 193 ? -13.321 -16.767 12.386 1.00 90.62 193 ASP A N 1
ATOM 1532 C CA . ASP A 1 193 ? -13.400 -17.188 13.781 1.00 90.62 193 ASP A CA 1
ATOM 1533 C C . ASP A 1 193 ? -14.129 -16.165 14.667 1.00 90.62 193 ASP A C 1
ATOM 1535 O O . ASP A 1 193 ? -14.617 -16.533 15.739 1.00 90.62 193 ASP A O 1
ATOM 1539 N N . ILE A 1 194 ? -14.260 -14.900 14.244 1.00 91.88 194 ILE A N 1
ATOM 1540 C CA . ILE A 1 194 ? -15.126 -13.912 14.916 1.00 91.88 194 ILE A CA 1
ATOM 1541 C C . ILE A 1 194 ? -16.582 -14.363 14.802 1.00 91.88 194 ILE A C 1
ATOM 1543 O O . ILE A 1 194 ? -17.289 -14.498 15.803 1.00 91.88 194 ILE A O 1
ATOM 1547 N N . GLU A 1 195 ? -17.000 -14.719 13.591 1.00 92.81 195 GLU A N 1
ATOM 1548 C CA . GLU A 1 195 ? -18.357 -15.177 13.321 1.00 92.81 195 GLU A CA 1
ATOM 1549 C C . GLU A 1 195 ? -18.700 -16.498 14.007 1.00 92.81 195 GLU A C 1
ATOM 1551 O O . GLU A 1 195 ? -19.816 -16.657 14.513 1.00 92.81 195 GLU A O 1
ATOM 1556 N N . ALA A 1 196 ? -17.742 -17.426 14.075 1.00 91.88 196 ALA A N 1
ATOM 1557 C CA . ALA A 1 196 ? -17.898 -18.700 14.776 1.00 91.88 196 ALA A CA 1
ATOM 1558 C C . ALA A 1 196 ? -18.127 -18.527 16.291 1.00 91.88 196 ALA A C 1
ATOM 1560 O O . ALA A 1 196 ? -18.700 -19.405 16.938 1.00 91.88 196 ALA A O 1
ATOM 1561 N N . GLN A 1 197 ? -17.718 -17.388 16.857 1.00 90.38 197 GLN A N 1
ATOM 1562 C CA . GLN A 1 197 ? -17.947 -17.024 18.259 1.00 90.38 197 GLN A CA 1
ATOM 1563 C C . GLN A 1 197 ? -19.291 -16.308 18.482 1.00 90.38 197 GLN A C 1
ATOM 1565 O O . GLN A 1 197 ? -19.600 -15.927 19.609 1.00 90.38 197 GLN A O 1
ATOM 1570 N N . GLY A 1 198 ? -20.110 -16.142 17.437 1.00 93.81 198 GLY A N 1
ATOM 1571 C CA . GLY A 1 198 ? -21.387 -15.425 17.506 1.00 93.81 198 GLY A CA 1
ATOM 1572 C C . GLY A 1 198 ? -21.250 -13.901 17.435 1.00 93.81 198 GLY A C 1
ATOM 1573 O O . GLY A 1 198 ? -22.218 -13.191 17.720 1.00 93.81 198 GLY A O 1
ATOM 1574 N N . LEU A 1 199 ? -20.073 -13.402 17.055 1.00 93.75 199 LEU A N 1
ATOM 1575 C CA . LEU A 1 199 ? -19.783 -11.983 16.875 1.00 93.75 199 LEU A CA 1
ATOM 1576 C C . LEU A 1 199 ? -19.894 -11.591 15.398 1.00 93.75 199 LEU A C 1
ATOM 1578 O O . LEU A 1 199 ? -19.575 -12.380 14.516 1.00 93.75 199 LEU A O 1
ATOM 1582 N N . ASP A 1 200 ? -20.333 -10.367 15.132 1.00 93.19 200 ASP A N 1
ATOM 1583 C CA . ASP A 1 200 ? -20.220 -9.730 13.817 1.00 93.19 200 ASP A CA 1
ATOM 1584 C C . ASP A 1 200 ? -18.893 -8.977 13.696 1.00 93.19 200 ASP A C 1
ATOM 1586 O O . ASP A 1 200 ? -18.206 -9.062 12.679 1.00 93.19 200 ASP A O 1
ATOM 1590 N N . VAL A 1 201 ? -18.522 -8.240 14.748 1.00 94.56 201 VAL A N 1
ATOM 1591 C CA . VAL A 1 201 ? -17.365 -7.339 14.738 1.00 94.56 201 VAL A CA 1
ATOM 1592 C C . VAL A 1 201 ? -16.721 -7.294 16.119 1.00 94.56 201 VAL A C 1
ATOM 1594 O O . VAL A 1 201 ? -17.409 -7.179 17.136 1.00 94.56 201 VAL A O 1
ATOM 1597 N N . VAL A 1 202 ? -15.391 -7.312 16.153 1.00 95.06 202 VAL A N 1
ATOM 1598 C CA . VAL A 1 202 ? -14.606 -6.821 17.291 1.00 95.06 202 VAL A CA 1
ATOM 1599 C C . VAL A 1 202 ? -14.051 -5.458 16.915 1.00 95.06 202 VAL A C 1
ATOM 1601 O O . VAL A 1 202 ? -13.369 -5.329 15.901 1.00 95.06 202 VAL A O 1
ATOM 1604 N N . GLU A 1 203 ? -14.338 -4.443 17.721 1.00 95.25 203 GLU A N 1
ATOM 1605 C CA . GLU A 1 203 ? -13.833 -3.090 17.517 1.00 95.25 203 GLU A CA 1
ATOM 1606 C C . GLU A 1 203 ? -12.929 -2.682 18.679 1.00 95.25 203 GLU A C 1
ATOM 1608 O O . GLU A 1 203 ? -13.292 -2.822 19.847 1.00 95.25 203 GLU A O 1
ATOM 1613 N N . LEU A 1 204 ? -11.766 -2.127 18.351 1.00 96.19 204 LEU A N 1
ATOM 1614 C CA . LEU A 1 204 ? -10.919 -1.406 19.290 1.00 96.19 204 LEU A CA 1
ATOM 1615 C C . LEU A 1 204 ? -10.851 0.041 18.824 1.00 96.19 204 LEU A C 1
ATOM 1617 O O . LEU A 1 204 ? -10.634 0.300 17.642 1.00 96.19 204 LEU A O 1
ATOM 1621 N N . ARG A 1 205 ? -11.020 0.990 19.738 1.00 95.06 205 ARG A N 1
ATOM 1622 C CA . ARG A 1 205 ? -10.944 2.413 19.417 1.00 95.06 205 ARG A CA 1
ATOM 1623 C C . ARG A 1 205 ? -10.093 3.130 20.445 1.00 95.06 205 ARG A C 1
ATOM 1625 O O . ARG A 1 205 ? -10.299 2.950 21.640 1.00 95.06 205 ARG A O 1
ATOM 1632 N N . GLU A 1 206 ? -9.181 3.961 19.968 1.00 96.19 206 GLU A N 1
ATOM 1633 C CA . GLU A 1 206 ? -8.292 4.783 20.784 1.00 96.19 206 GLU A CA 1
ATOM 1634 C C . GLU A 1 206 ? -8.361 6.240 20.319 1.00 96.19 206 GLU A C 1
ATOM 1636 O O . GLU A 1 206 ? -8.435 6.500 19.120 1.00 96.19 206 GLU A O 1
ATOM 1641 N N . CYS A 1 207 ? -8.315 7.188 21.253 1.00 96.19 207 CYS A N 1
ATOM 1642 C CA . CYS A 1 207 ? -8.171 8.616 20.977 1.00 96.19 207 CYS A CA 1
ATOM 1643 C C . CYS A 1 207 ? -6.968 9.178 21.735 1.00 96.19 207 CYS A C 1
ATOM 1645 O O . CYS A 1 207 ? -6.671 8.737 22.849 1.00 96.19 207 CYS A O 1
ATOM 1647 N N . TRP A 1 208 ? -6.311 10.181 21.153 1.00 96.75 208 TRP A N 1
ATOM 1648 C CA . TRP A 1 208 ? -5.163 10.851 21.762 1.00 96.75 208 TRP A CA 1
ATOM 1649 C C . TRP A 1 208 ? -5.234 12.376 21.639 1.00 96.75 208 TRP A C 1
ATOM 1651 O O . TRP A 1 208 ? -5.900 12.934 20.758 1.00 96.75 208 TRP A O 1
ATOM 1661 N N . ASP A 1 209 ? -4.531 13.056 22.543 1.00 95.62 209 ASP A N 1
ATOM 1662 C CA . ASP A 1 209 ? -4.387 14.511 22.550 1.00 95.62 209 ASP A CA 1
ATOM 1663 C C . ASP A 1 209 ? -3.176 15.008 21.736 1.00 95.62 209 ASP A C 1
ATOM 1665 O O . ASP A 1 209 ? -2.412 14.238 21.167 1.00 95.62 209 ASP A O 1
ATOM 1669 N N . ALA A 1 210 ? -2.955 16.324 21.699 1.00 95.62 210 ALA A N 1
ATOM 1670 C CA . ALA A 1 210 ? -1.848 16.933 20.955 1.00 95.62 210 ALA A CA 1
ATOM 1671 C C . ALA A 1 210 ? -0.440 16.515 21.438 1.00 95.62 210 ALA A C 1
ATOM 1673 O O . ALA A 1 210 ? 0.543 16.765 20.738 1.00 95.62 210 ALA A O 1
ATOM 1674 N N . ALA A 1 211 ? -0.326 15.918 22.630 1.00 96.19 211 ALA A N 1
ATOM 1675 C CA . ALA A 1 211 ? 0.912 15.368 23.176 1.00 96.19 211 ALA A CA 1
ATOM 1676 C C . ALA A 1 211 ? 1.069 13.865 22.876 1.00 96.19 211 ALA A C 1
ATOM 1678 O O . ALA A 1 211 ? 2.004 13.246 23.387 1.00 96.19 211 ALA A O 1
ATOM 1679 N N . PHE A 1 212 ? 0.185 13.292 22.046 1.00 94.31 212 PHE A N 1
ATOM 1680 C CA . PHE A 1 212 ? 0.095 11.861 21.747 1.00 94.31 212 PHE A CA 1
ATOM 1681 C C . PHE A 1 212 ? -0.145 11.001 22.995 1.00 94.31 212 PHE A C 1
ATOM 1683 O O . PHE A 1 212 ? 0.285 9.850 23.065 1.00 94.31 212 PHE A O 1
ATOM 1690 N N . ILE A 1 213 ? -0.827 11.559 24.000 1.00 96.19 213 ILE A N 1
ATOM 1691 C CA . ILE A 1 213 ? -1.237 10.821 25.193 1.00 96.19 213 ILE A CA 1
ATOM 1692 C C . ILE A 1 213 ? -2.640 10.265 24.951 1.00 96.19 213 ILE A C 1
ATOM 1694 O O . ILE A 1 213 ? -3.540 11.006 24.553 1.00 96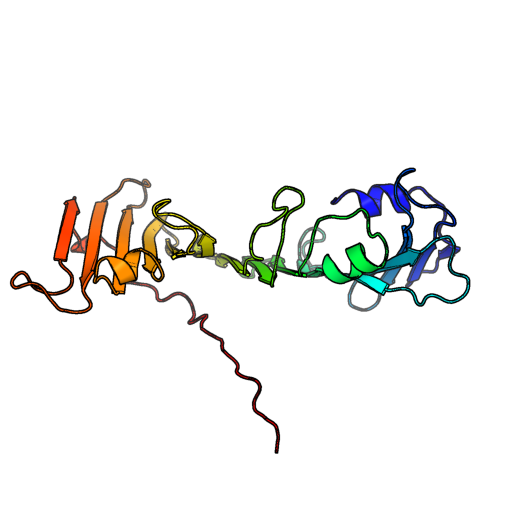.19 213 ILE A O 1
ATOM 1698 N N . GLN A 1 214 ? -2.832 8.970 25.220 1.00 96.56 214 GLN A N 1
ATOM 1699 C CA . GLN A 1 214 ? -4.143 8.321 25.161 1.00 96.56 214 GLN A CA 1
ATOM 1700 C C . GLN A 1 214 ? -5.129 9.026 26.109 1.00 96.56 214 GLN A C 1
ATOM 1702 O O . GLN A 1 214 ? -4.905 9.087 27.320 1.00 96.56 214 GLN A O 1
ATOM 1707 N N . THR A 1 215 ? -6.241 9.521 25.567 1.00 96.88 215 THR A N 1
ATOM 1708 C CA . THR A 1 215 ? -7.327 10.170 26.326 1.00 96.88 215 THR A CA 1
ATOM 1709 C C . THR A 1 215 ? -8.562 9.291 26.458 1.00 96.88 215 THR A C 1
ATOM 1711 O O . THR A 1 215 ? -9.343 9.474 27.394 1.00 96.88 215 THR A O 1
ATOM 1714 N N . TYR A 1 216 ? -8.729 8.333 25.545 1.00 96.69 216 TYR A N 1
ATOM 1715 C CA . TYR A 1 216 ? -9.822 7.371 25.548 1.00 96.69 216 TYR A CA 1
ATOM 1716 C C . TYR A 1 216 ? -9.402 6.066 24.878 1.00 96.69 216 TYR A C 1
ATOM 1718 O O . TYR A 1 216 ? -8.714 6.084 23.859 1.00 96.69 216 TYR A O 1
ATOM 1726 N N . TYR A 1 217 ? -9.864 4.948 25.425 1.00 97.06 217 TYR A N 1
ATOM 1727 C CA . TYR A 1 217 ? -9.769 3.633 24.809 1.00 97.06 217 TYR A CA 1
ATOM 1728 C C . TYR A 1 217 ? -11.036 2.834 25.095 1.00 97.06 217 TYR A C 1
ATOM 1730 O O . TYR A 1 217 ? -11.520 2.820 26.228 1.00 97.06 217 TYR A O 1
ATOM 1738 N N . VAL A 1 218 ? -11.548 2.117 24.097 1.00 96.19 218 VAL A N 1
ATOM 1739 C CA . VAL A 1 218 ? -12.646 1.167 24.283 1.00 96.19 218 VAL A CA 1
ATOM 1740 C C . VAL A 1 218 ? -12.478 -0.068 23.407 1.00 96.19 218 VAL A C 1
ATOM 1742 O O . VAL A 1 218 ? -12.027 0.014 22.265 1.00 96.19 218 VAL A O 1
ATOM 1745 N N . GLN A 1 219 ? -12.883 -1.211 23.952 1.00 97.19 219 GLN A N 1
ATOM 1746 C CA . GLN A 1 219 ? -13.008 -2.477 23.245 1.00 97.19 219 GLN A CA 1
ATOM 1747 C C . GLN A 1 219 ? -14.472 -2.919 23.251 1.00 97.19 219 GLN A C 1
ATOM 1749 O O . GLN A 1 219 ? -15.090 -3.070 24.311 1.00 97.19 219 GLN A O 1
ATOM 1754 N N . LEU A 1 220 ? -15.020 -3.106 22.054 1.00 95.38 220 LEU A N 1
ATOM 1755 C CA . LEU A 1 220 ? -16.423 -3.402 21.803 1.00 95.38 220 LEU A CA 1
ATOM 1756 C C . LEU A 1 220 ? -16.555 -4.733 21.064 1.00 95.38 220 LEU A C 1
ATOM 1758 O O . LEU A 1 220 ? -15.835 -5.003 20.104 1.00 95.38 220 LEU A O 1
ATOM 1762 N N . TYR A 1 221 ? -17.530 -5.531 21.481 1.00 95.88 221 TYR A N 1
ATOM 1763 C CA . TYR A 1 221 ? -17.950 -6.728 20.764 1.00 95.88 221 TYR A CA 1
ATOM 1764 C C . TYR A 1 221 ? -19.372 -6.536 20.255 1.00 95.88 221 TYR A C 1
ATOM 1766 O O . TYR A 1 221 ? -20.294 -6.300 21.044 1.00 95.88 221 TYR A O 1
ATOM 1774 N N . TYR A 1 222 ? -19.544 -6.645 18.943 1.00 95.12 222 TYR A N 1
ATOM 1775 C CA . TYR A 1 222 ? -20.843 -6.611 18.294 1.00 95.12 222 TYR A CA 1
ATOM 1776 C C . TYR A 1 222 ? -21.315 -8.042 18.067 1.00 95.12 222 TYR A C 1
ATOM 1778 O O . TYR A 1 222 ? -20.638 -8.816 17.397 1.00 95.12 222 TYR A O 1
ATOM 1786 N N . TRP A 1 223 ? -22.457 -8.402 18.640 1.00 93.94 223 TRP A N 1
ATOM 1787 C CA . TRP A 1 223 ? -22.997 -9.760 18.610 1.00 93.94 223 TRP A CA 1
ATOM 1788 C C . TRP A 1 223 ? -24.059 -9.922 17.526 1.00 93.94 223 TRP A C 1
ATOM 1790 O O . TRP A 1 223 ? -24.963 -9.090 17.429 1.00 93.94 223 TRP A O 1
ATOM 1800 N N . LYS A 1 224 ? -24.027 -11.064 16.825 1.00 91.56 224 LYS A N 1
ATOM 1801 C CA . LYS A 1 224 ? -25.080 -11.487 15.882 1.00 91.56 224 LYS A CA 1
ATOM 1802 C C . LYS A 1 224 ? -26.435 -11.594 16.567 1.00 91.56 224 LYS A C 1
ATOM 1804 O O . LYS A 1 224 ? -27.472 -11.210 16.036 1.00 91.56 224 LYS A O 1
ATOM 1809 N N . THR A 1 225 ? -26.424 -12.170 17.766 1.00 91.06 225 THR A N 1
ATOM 1810 C CA . THR A 1 225 ? -27.577 -12.228 18.663 1.00 91.06 225 THR A CA 1
ATOM 1811 C C . THR A 1 225 ? -27.204 -11.488 19.943 1.00 91.06 225 THR A C 1
ATOM 1813 O O . THR A 1 225 ? -26.362 -11.990 20.688 1.00 91.06 225 THR A O 1
ATOM 1816 N N . PRO A 1 226 ? -27.785 -10.301 20.196 1.00 84.69 226 PRO A N 1
ATOM 1817 C CA . PRO A 1 226 ? -27.445 -9.491 21.357 1.00 84.69 226 PRO A CA 1
ATOM 1818 C C . PRO A 1 226 ? -27.587 -10.265 22.675 1.00 84.69 226 PRO A C 1
ATOM 1820 O O . PRO A 1 226 ? -28.642 -10.864 22.908 1.00 84.69 226 PRO A O 1
ATOM 1823 N N . PRO A 1 227 ? -26.579 -10.236 23.564 1.00 85.12 227 PRO A N 1
ATOM 1824 C CA . PRO A 1 227 ? -26.758 -10.683 24.938 1.00 85.12 227 PRO A CA 1
ATOM 1825 C C . PRO A 1 227 ? -27.690 -9.721 25.692 1.00 85.12 227 PRO A C 1
ATOM 1827 O O . PRO A 1 227 ? -27.942 -8.595 25.257 1.00 85.12 227 PRO A O 1
ATOM 1830 N N . GLU A 1 228 ? -28.167 -10.129 26.870 1.00 82.31 228 GLU A N 1
ATOM 1831 C CA . GLU A 1 228 ? -29.038 -9.294 27.719 1.00 82.31 228 GLU A CA 1
ATOM 1832 C C . GLU A 1 228 ? -28.404 -7.941 28.090 1.00 82.31 228 GLU A C 1
ATOM 1834 O O . GLU A 1 228 ? -29.103 -6.966 28.354 1.00 82.31 228 GLU A O 1
ATOM 1839 N N . THR A 1 229 ? -27.072 -7.867 28.073 1.00 77.50 229 THR A N 1
ATOM 1840 C CA . THR A 1 229 ? -26.279 -6.667 28.363 1.00 77.50 229 THR A CA 1
ATOM 1841 C C . THR A 1 229 ? -26.259 -5.634 27.229 1.00 77.50 229 THR A C 1
ATOM 1843 O O . THR A 1 229 ? -25.685 -4.563 27.411 1.00 77.50 229 THR A O 1
ATOM 1846 N N . GLY A 1 230 ? -26.882 -5.922 26.081 1.00 85.75 230 GLY A N 1
ATOM 1847 C CA . GLY A 1 230 ? -26.964 -5.022 24.928 1.00 85.75 230 GLY A CA 1
ATOM 1848 C C . GLY A 1 230 ? -25.936 -5.311 23.830 1.00 85.75 230 GLY A C 1
ATOM 1849 O O . GLY A 1 230 ? -25.125 -6.229 23.936 1.00 85.75 230 GLY A O 1
ATOM 1850 N N . ASN A 1 231 ? -26.002 -4.528 22.749 1.00 87.56 231 ASN A N 1
ATOM 1851 C CA . ASN A 1 231 ? -25.117 -4.623 21.588 1.00 87.56 231 ASN A CA 1
ATOM 1852 C C . ASN A 1 231 ? -24.696 -3.205 21.147 1.00 87.56 231 ASN A C 1
ATOM 1854 O O . ASN A 1 231 ? -25.587 -2.408 20.842 1.00 87.56 231 ASN A O 1
ATOM 1858 N N . PRO A 1 232 ? -23.396 -2.864 21.115 1.00 92.69 232 PRO A N 1
ATOM 1859 C CA . PRO A 1 232 ? -22.249 -3.699 21.484 1.00 92.69 232 PRO A CA 1
ATOM 1860 C C . PRO A 1 232 ? -22.142 -3.950 22.995 1.00 92.69 232 PRO A C 1
ATOM 1862 O O . PRO A 1 232 ? -22.606 -3.148 23.806 1.00 92.69 232 PRO A O 1
ATOM 1865 N N . THR A 1 233 ? -21.465 -5.033 23.384 1.00 94.12 233 THR A N 1
ATOM 1866 C CA . THR A 1 233 ? -20.963 -5.184 24.759 1.00 94.12 233 THR A CA 1
ATOM 1867 C C . THR A 1 233 ? -19.595 -4.533 24.888 1.00 94.12 233 THR A C 1
ATOM 1869 O O . THR A 1 233 ? -18.720 -4.779 24.056 1.00 94.12 233 THR A O 1
ATOM 1872 N N . LYS A 1 234 ? -19.395 -3.747 25.949 1.00 93.31 234 LYS A N 1
ATOM 1873 C CA . LYS A 1 234 ? -18.094 -3.166 26.291 1.00 93.31 234 LYS A CA 1
ATOM 1874 C C . LYS A 1 234 ? -17.300 -4.136 27.160 1.00 93.31 234 LYS A C 1
ATOM 1876 O O . LYS A 1 234 ? -17.774 -4.510 28.229 1.00 93.31 234 LYS A O 1
ATOM 1881 N N . ASP A 1 235 ? -16.107 -4.504 26.712 1.00 93.44 235 ASP A N 1
ATOM 1882 C CA . ASP A 1 235 ? -15.180 -5.348 27.481 1.00 93.44 235 ASP A CA 1
ATOM 1883 C C . ASP A 1 235 ? -14.266 -4.505 28.365 1.00 93.44 235 ASP A C 1
ATOM 1885 O O . ASP A 1 235 ? -14.075 -4.755 29.554 1.00 93.44 235 ASP A O 1
ATOM 1889 N N . LYS A 1 236 ? -13.727 -3.446 27.759 1.00 95.50 236 LYS A N 1
ATOM 1890 C CA . LYS A 1 236 ? -12.762 -2.546 28.368 1.00 95.50 236 LYS A CA 1
ATOM 1891 C C . LYS A 1 236 ? -13.067 -1.117 27.948 1.00 95.50 236 LYS A C 1
ATOM 1893 O O . LYS A 1 236 ? -13.352 -0.871 26.780 1.00 95.50 236 LYS A O 1
ATOM 1898 N N . GLU A 1 237 ? -12.994 -0.188 28.895 1.00 96.31 237 GLU A N 1
ATOM 1899 C CA . GLU A 1 237 ? -13.145 1.249 28.663 1.00 96.31 237 GLU A CA 1
ATOM 1900 C C . GLU A 1 237 ? -12.229 2.018 29.622 1.00 96.31 237 GLU A C 1
ATOM 1902 O O . GLU A 1 237 ? -12.225 1.765 30.828 1.00 96.31 237 GLU A O 1
ATOM 1907 N N . GLU A 1 238 ? -11.436 2.940 29.085 1.00 97.19 238 GLU A N 1
ATOM 1908 C CA . GLU A 1 238 ? -10.528 3.809 29.833 1.00 97.19 238 GLU A CA 1
ATOM 1909 C C . GLU A 1 238 ? -10.649 5.245 29.305 1.00 97.19 238 GLU A C 1
ATOM 1911 O O . GLU A 1 238 ? -10.768 5.457 28.101 1.00 97.19 238 GLU A O 1
ATOM 1916 N N . GLY A 1 239 ? -10.576 6.241 30.192 1.00 95.69 239 GLY A N 1
ATOM 1917 C CA . GLY A 1 239 ? -10.580 7.655 29.803 1.00 95.69 239 GLY A CA 1
ATOM 1918 C C . GLY A 1 239 ? -11.971 8.258 29.572 1.00 95.69 239 GLY A C 1
ATOM 1919 O O . GLY A 1 239 ? -12.964 7.782 30.122 1.00 95.69 239 GLY A O 1
ATOM 1920 N N . ASP A 1 240 ? -12.032 9.347 28.801 1.00 92.44 240 ASP A N 1
ATOM 1921 C CA . ASP A 1 240 ? -13.255 10.126 28.555 1.00 92.44 240 ASP A CA 1
ATOM 1922 C C . ASP A 1 240 ? -13.609 10.136 27.065 1.00 92.44 240 ASP A C 1
ATOM 1924 O O . ASP A 1 240 ? -12.935 10.769 26.254 1.00 92.44 240 ASP A O 1
ATOM 1928 N N . ALA A 1 241 ? -14.712 9.475 26.707 1.00 89.81 241 ALA A N 1
ATOM 1929 C CA . ALA A 1 241 ? -15.198 9.413 25.329 1.00 89.81 241 ALA A CA 1
ATOM 1930 C C . ALA A 1 241 ? -15.488 10.801 24.731 1.00 89.81 241 ALA A C 1
ATOM 1932 O O . ALA A 1 241 ? -15.424 10.977 23.517 1.00 89.81 241 ALA A O 1
ATOM 1933 N N . THR A 1 242 ? -15.801 11.800 25.564 1.00 87.81 242 THR A N 1
ATOM 1934 C CA . THR A 1 242 ? -16.054 13.172 25.103 1.00 87.81 242 THR A CA 1
ATOM 1935 C C . THR A 1 242 ? -14.776 13.921 24.726 1.00 87.81 242 THR A C 1
ATOM 1937 O O . THR A 1 242 ? -14.847 14.933 24.030 1.00 87.81 242 THR A O 1
ATOM 1940 N N . ALA A 1 243 ? -13.609 13.403 25.124 1.00 84.44 243 ALA A N 1
ATOM 1941 C CA . ALA A 1 243 ? -12.306 13.905 24.706 1.00 84.44 243 ALA A CA 1
ATOM 1942 C C . ALA A 1 243 ? -11.886 13.394 23.315 1.00 84.44 243 ALA A C 1
ATOM 1944 O O . ALA A 1 243 ? -10.877 13.858 22.780 1.00 84.44 243 ALA A O 1
ATOM 1945 N N . CYS A 1 244 ? -12.642 12.468 22.713 1.00 83.44 244 CYS A N 1
ATOM 1946 C CA . CYS A 1 244 ? -12.406 12.053 21.336 1.00 83.44 244 CYS A CA 1
ATOM 1947 C C . CYS A 1 244 ? -12.822 13.164 20.363 1.00 83.44 244 CYS A C 1
ATOM 1949 O O . CYS A 1 244 ? -13.953 13.658 20.445 1.00 83.44 244 CYS A O 1
ATOM 1951 N N . PRO A 1 245 ? -11.961 13.546 19.403 1.00 76.81 245 PRO A N 1
ATOM 1952 C CA . PRO A 1 245 ? -12.395 14.401 18.308 1.00 76.81 245 PRO A CA 1
ATOM 1953 C C . PRO A 1 245 ? -13.566 13.734 17.571 1.00 76.81 245 PRO A C 1
ATOM 1955 O O . PRO A 1 245 ? -13.615 12.512 17.435 1.00 76.81 245 PRO A O 1
ATOM 1958 N N . THR A 1 246 ? -14.540 14.531 17.125 1.00 66.25 246 THR A N 1
ATOM 1959 C CA . THR A 1 246 ? -15.699 14.012 16.385 1.00 66.25 246 THR A CA 1
ATOM 1960 C C . THR A 1 246 ? -15.207 13.255 15.155 1.00 66.25 246 THR A C 1
ATOM 1962 O O . THR A 1 246 ? -14.296 13.734 14.480 1.00 66.25 246 THR A O 1
ATOM 1965 N N . ALA A 1 247 ? -15.792 12.082 14.889 1.00 58.53 247 ALA A N 1
ATOM 1966 C CA . ALA A 1 247 ? -15.379 11.212 13.796 1.00 58.53 247 ALA A CA 1
ATOM 1967 C C . ALA A 1 247 ? -15.307 12.003 12.482 1.00 58.53 247 ALA A C 1
ATOM 1969 O O . ALA A 1 247 ? -16.318 12.478 11.968 1.00 58.53 247 ALA A O 1
ATOM 1970 N N . PHE A 1 248 ? -14.095 12.161 11.959 1.00 54.44 248 PHE A N 1
ATOM 1971 C CA . PHE A 1 248 ? -13.914 12.431 10.546 1.00 54.44 248 PHE A CA 1
ATOM 1972 C C . PHE A 1 248 ? -14.192 11.098 9.859 1.00 54.44 248 PHE A C 1
ATOM 1974 O O . PHE A 1 248 ? -13.500 10.124 10.133 1.00 54.44 248 PHE A O 1
ATOM 1981 N N . GLU A 1 249 ? -15.229 10.998 9.036 1.00 58.12 249 GLU A N 1
ATOM 1982 C CA . GLU A 1 249 ? -15.337 9.817 8.187 1.00 58.12 249 GLU A CA 1
ATOM 1983 C C . GLU A 1 249 ? -14.176 9.893 7.189 1.00 58.12 249 GLU A C 1
ATOM 1985 O O . GLU A 1 249 ? -14.066 10.892 6.467 1.00 58.12 249 GLU A O 1
ATOM 1990 N N . PRO A 1 250 ? -13.260 8.904 7.152 1.00 56.91 250 PRO A N 1
ATOM 1991 C CA . PRO A 1 250 ? -12.408 8.781 5.982 1.00 56.91 250 PRO A CA 1
ATOM 1992 C C . PRO A 1 250 ? -13.330 8.677 4.755 1.00 56.91 250 PRO A C 1
ATOM 1994 O O . PRO A 1 250 ? -14.478 8.248 4.913 1.00 56.91 250 PRO A O 1
ATOM 1997 N N . PRO A 1 251 ? -12.881 9.082 3.554 1.00 56.00 251 PRO A N 1
ATOM 1998 C CA . PRO A 1 251 ? -13.670 8.848 2.349 1.00 56.00 251 PRO A CA 1
ATOM 1999 C C . PRO A 1 251 ? -14.185 7.401 2.347 1.00 56.00 251 PRO A C 1
ATOM 2001 O O . PRO A 1 251 ? -13.487 6.495 2.807 1.00 56.00 251 PRO A O 1
ATOM 2004 N N . ASP A 1 252 ? -15.433 7.198 1.930 1.00 53.81 252 ASP A N 1
ATOM 2005 C CA . ASP A 1 252 ? -15.966 5.851 1.767 1.00 53.81 252 ASP A CA 1
ATOM 2006 C C . ASP A 1 252 ? -15.161 5.160 0.662 1.00 53.81 252 ASP A C 1
ATOM 2008 O O . ASP A 1 252 ? -15.111 5.626 -0.476 1.00 53.81 252 ASP A O 1
ATOM 2012 N N . LEU A 1 253 ? -14.452 4.101 1.041 1.00 49.84 253 LEU A N 1
ATOM 2013 C CA . LEU A 1 253 ? -13.518 3.363 0.189 1.00 49.84 253 LEU A CA 1
ATOM 2014 C C . LEU A 1 253 ? -14.099 2.018 -0.240 1.00 49.84 253 LEU A C 1
ATOM 2016 O O . LEU A 1 253 ? -13.409 1.230 -0.885 1.00 49.84 253 LEU A O 1
ATOM 2020 N N . SER A 1 254 ? -15.372 1.760 0.083 1.00 47.06 254 SER A N 1
ATOM 2021 C CA . SER A 1 254 ? -16.131 0.615 -0.417 1.00 47.06 254 SER A CA 1
ATOM 2022 C C . SER A 1 254 ? -16.510 0.767 -1.891 1.00 47.06 254 SER A C 1
ATOM 2024 O O . SER A 1 254 ? -17.585 0.344 -2.294 1.00 47.06 254 SER A O 1
ATOM 2026 N N . GLY A 1 255 ? -15.616 1.324 -2.714 1.00 41.53 255 GLY A N 1
ATOM 2027 C CA . GLY A 1 255 ? -15.697 1.246 -4.166 1.00 41.53 255 GLY A CA 1
ATOM 2028 C C . GLY A 1 255 ? -15.572 -0.202 -4.654 1.00 41.53 255 GLY A C 1
ATOM 2029 O O . GLY A 1 255 ? -14.633 -0.529 -5.369 1.00 41.53 255 GLY A O 1
ATOM 2030 N N . ASP A 1 256 ? -16.527 -1.060 -4.291 1.00 40.97 256 ASP A N 1
ATOM 2031 C CA . ASP A 1 256 ? -17.253 -1.886 -5.244 1.00 40.97 256 ASP A CA 1
ATOM 2032 C C . ASP A 1 256 ? -17.885 -0.918 -6.260 1.00 40.97 256 ASP A C 1
ATOM 2034 O O . ASP A 1 256 ? -19.093 -0.685 -6.293 1.00 40.97 256 ASP A O 1
ATOM 2038 N N . GLU A 1 257 ? -17.068 -0.350 -7.146 1.00 37.59 257 GLU A N 1
ATOM 2039 C CA . GLU A 1 257 ? -17.553 -0.207 -8.508 1.00 37.59 257 GLU A CA 1
ATOM 2040 C C . GLU A 1 257 ? -17.610 -1.638 -9.047 1.00 37.59 257 GLU A C 1
ATOM 2042 O O . GLU A 1 257 ? -16.705 -2.115 -9.728 1.00 37.59 257 GLU A O 1
ATOM 2047 N N . THR A 1 258 ? -18.673 -2.372 -8.686 1.00 36.03 258 THR A N 1
ATOM 2048 C CA . THR A 1 258 ? -19.170 -3.431 -9.563 1.00 36.03 258 THR A CA 1
ATOM 2049 C C . THR A 1 258 ? -19.157 -2.828 -10.961 1.00 36.03 258 THR A C 1
ATOM 2051 O O . THR A 1 258 ? -19.767 -1.765 -11.124 1.00 36.03 258 THR A O 1
ATOM 2054 N N . PRO A 1 259 ? -18.455 -3.428 -11.940 1.00 33.66 259 PRO A N 1
ATOM 2055 C CA . PRO A 1 259 ? -18.489 -2.927 -13.299 1.00 33.66 259 PRO A CA 1
ATOM 2056 C C . PRO A 1 259 ? -19.960 -2.790 -13.667 1.00 33.66 259 PRO A C 1
ATOM 2058 O O . PRO A 1 259 ? -20.698 -3.773 -13.564 1.00 33.66 259 PRO A O 1
ATOM 2061 N N . GLU A 1 260 ? -20.412 -1.584 -14.019 1.00 32.34 260 GLU A N 1
ATOM 2062 C CA . GLU A 1 260 ? -21.689 -1.463 -14.705 1.00 32.34 260 GLU A CA 1
ATOM 2063 C C . GLU A 1 260 ? -21.572 -2.384 -15.922 1.00 32.34 260 GLU A C 1
ATOM 2065 O O . GLU A 1 260 ? -20.745 -2.157 -16.811 1.00 32.34 260 GLU A O 1
ATOM 2070 N N . GLU A 1 261 ? -22.324 -3.486 -15.913 1.00 35.00 261 GLU A N 1
ATOM 2071 C CA . GLU A 1 261 ? -22.543 -4.283 -17.108 1.00 35.00 261 GLU A CA 1
ATOM 2072 C C . GLU A 1 261 ? -23.195 -3.334 -18.112 1.00 35.00 261 GLU A C 1
ATOM 2074 O O . GLU A 1 261 ? -24.389 -3.047 -18.040 1.00 35.00 261 GLU A O 1
ATOM 2079 N N . GLY A 1 262 ? -22.368 -2.760 -18.984 1.00 44.84 262 GLY A N 1
ATOM 2080 C CA . GLY A 1 262 ? -22.829 -1.944 -20.087 1.00 44.84 262 GLY A CA 1
ATOM 2081 C C . GLY A 1 262 ? -23.758 -2.780 -20.958 1.00 44.84 262 GLY A C 1
ATOM 2082 O O . GLY A 1 262 ? -23.328 -3.781 -21.537 1.00 44.84 262 GLY A O 1
ATOM 2083 N N . GLU A 1 263 ? -25.021 -2.361 -21.009 1.00 38.62 263 GLU A N 1
ATOM 2084 C CA . GLU A 1 263 ? -25.995 -2.750 -22.034 1.00 38.62 263 GLU A CA 1
ATOM 2085 C C . GLU A 1 263 ? -25.562 -2.298 -23.438 1.00 38.62 263 GLU A C 1
ATOM 2087 O O . GLU A 1 263 ? -24.992 -1.188 -23.581 1.00 38.62 263 GLU A O 1
#

Secondary structure (DSSP, 8-state):
-TTHHHHHTTSPPSEE-SSEEEEE-SS-SSSS--EEEEEEEEESSSEEEEEEEEETT-TTPPPEEEEEEEEEE-SS-TT-EEEEEEEEHHHHHHH-TT---EEEEEEEEEE-TTS-EEEEEEEEEEE-TT-TTSPPEEEEEEEEE-TTS-EEEEEEEEE-SS-SSSPPEEEEEEEEE-TTS-EEEEEEEESHHHHHTTEEEEEEEEEE-TT--EEEEEEEEEESS--TT-SSEEEEEEE-GGGSPP-----------------

Sequence (263 aa):
MLRVMDDITPFPALEASESRAIWQLDQPLDADSTAVPQFIVEKDTSTRYVLTFRERNVDRQEWVGVWAGDLFRDTKEPRMGQGSFEIDYTAAAQADPISARRGQVQISYSANSGEDLSLTYRFENYLGENDAGSEPRNMIYEFCERTNGSGYFNFESYFNWSGKTDALEKLGVKTLWTSVNTGQSQVLITGADIEAQGLDVVELRECWDAAFIQTYYVQLYYWKTPPETGNPTKDKEEGDATACPTAFEPPDLSGDETPEEGE